Protein AF-A0A259Q0W8-F1 (afdb_monomer_lite)

Radius of gyration: 24.8 Å; chains: 1; bounding box: 61×57×70 Å

pLDDT: mean 85.56, std 10.01, range [38.38, 96.5]

Sequence (284 aa):
MVDALNLAKRLRVRSTAYVAGEPVPYFWPMRTFIHHNPLYGLEHLPFEQAVRRGAELFHARMFLPRTNYQHWQREGKVQAQTLAQEIERRAQQLPSVTGVDWPQWLHAMMQAEHDRDMVVSGAQAHEVHAALHAQTATQQTVDAAALLPALKQRLHAHTLPEAVDALWGTRLADELDELVIKSCLDFFDEDQSSWRMPGRERGLFAAWSEVTRRNARMFLRGLNVRRILDRVEDAESAVVHVMEEMGIDTDDWSAYFTRELTRLHGWTGFVRWRASAKHYYWAQ

Structure (mmCIF, N/CA/C/O backbone):
data_AF-A0A259Q0W8-F1
#
_entry.id   AF-A0A259Q0W8-F1
#
loop_
_atom_site.group_PDB
_atom_site.id
_atom_site.type_symbol
_atom_site.label_atom_id
_atom_site.label_alt_id
_atom_site.label_comp_id
_atom_site.label_asym_id
_atom_site.label_entity_id
_atom_site.label_seq_id
_atom_site.pdbx_PDB_ins_code
_atom_site.Cartn_x
_atom_site.Cartn_y
_atom_site.Cartn_z
_atom_site.occupancy
_atom_site.B_iso_or_equiv
_atom_site.auth_seq_id
_atom_site.auth_comp_id
_atom_site.auth_asym_id
_atom_site.auth_atom_id
_atom_site.pdbx_PDB_model_num
ATOM 1 N N . MET A 1 1 ? 1.357 -2.732 -36.763 1.00 54.09 1 MET A N 1
ATOM 2 C CA . MET A 1 1 ? 0.263 -3.241 -35.898 1.00 54.09 1 MET A CA 1
ATOM 3 C C . MET A 1 1 ? 0.778 -3.613 -34.506 1.00 54.09 1 MET A C 1
ATOM 5 O O . MET A 1 1 ? 0.191 -3.158 -33.536 1.00 54.09 1 MET A O 1
ATOM 9 N N . VAL A 1 2 ? 1.903 -4.340 -34.402 1.00 61.44 2 VAL A N 1
ATOM 10 C CA . VAL A 1 2 ? 2.587 -4.646 -33.125 1.00 61.44 2 VAL A CA 1
ATOM 11 C C . VAL A 1 2 ? 3.009 -3.379 -32.363 1.00 61.44 2 VAL A C 1
ATOM 13 O O . VAL A 1 2 ? 2.710 -3.275 -31.179 1.00 61.44 2 VAL A O 1
ATOM 16 N N . ASP A 1 3 ? 3.570 -2.372 -33.040 1.00 66.81 3 ASP A N 1
ATOM 17 C CA . ASP A 1 3 ? 3.982 -1.113 -32.386 1.00 66.81 3 ASP A CA 1
ATOM 18 C C . ASP A 1 3 ? 2.813 -0.299 -31.820 1.00 66.81 3 ASP A C 1
ATOM 20 O O . ASP A 1 3 ? 2.914 0.272 -30.738 1.00 66.81 3 ASP A O 1
ATOM 24 N N . ALA A 1 4 ? 1.670 -0.285 -32.513 1.00 64.44 4 ALA A N 1
ATOM 25 C CA . ALA A 1 4 ? 0.470 0.410 -32.046 1.00 64.44 4 ALA A CA 1
ATOM 26 C C . ALA A 1 4 ? -0.151 -0.289 -30.824 1.00 64.44 4 ALA A C 1
ATOM 28 O O . ALA A 1 4 ? -0.579 0.376 -29.882 1.00 64.44 4 ALA A O 1
ATOM 29 N N . LEU A 1 5 ? -0.154 -1.628 -30.813 1.00 67.94 5 LEU A N 1
ATOM 30 C CA . LEU A 1 5 ? -0.604 -2.421 -29.669 1.00 67.94 5 LEU A CA 1
ATOM 31 C C . LEU A 1 5 ? 0.333 -2.238 -28.464 1.00 67.94 5 LEU A C 1
ATOM 33 O O . LEU A 1 5 ? -0.133 -2.109 -27.334 1.00 67.94 5 LEU A O 1
ATOM 37 N N . ASN A 1 6 ? 1.644 -2.177 -28.706 1.00 81.06 6 ASN A N 1
ATOM 38 C CA . ASN A 1 6 ? 2.650 -1.920 -27.677 1.00 81.06 6 ASN A CA 1
ATOM 39 C C . ASN A 1 6 ? 2.476 -0.509 -27.084 1.00 81.06 6 ASN A C 1
ATOM 41 O O . ASN A 1 6 ? 2.387 -0.357 -25.867 1.00 81.06 6 ASN A O 1
ATOM 45 N N . LEU A 1 7 ? 2.290 0.510 -27.929 1.00 86.44 7 LEU A N 1
ATOM 46 C CA . LEU A 1 7 ? 2.017 1.881 -27.489 1.00 86.44 7 LEU A CA 1
ATOM 47 C C . LEU A 1 7 ? 0.732 1.984 -26.653 1.00 86.44 7 LEU A C 1
ATOM 49 O O . LEU A 1 7 ? 0.740 2.622 -25.601 1.00 86.44 7 LEU A O 1
ATOM 53 N N . ALA A 1 8 ? -0.357 1.339 -27.081 1.00 89.12 8 ALA A N 1
ATOM 54 C CA . ALA A 1 8 ? -1.618 1.338 -26.338 1.00 89.12 8 ALA A CA 1
ATOM 55 C C . ALA A 1 8 ? -1.457 0.729 -24.935 1.00 89.12 8 ALA A C 1
ATOM 57 O O . ALA A 1 8 ? -1.933 1.304 -23.954 1.00 89.12 8 ALA A O 1
ATOM 58 N N . LYS A 1 9 ? -0.728 -0.389 -24.820 1.00 90.06 9 LYS A N 1
ATOM 59 C CA . LYS A 1 9 ? -0.418 -1.012 -23.525 1.00 90.06 9 LYS A CA 1
ATOM 60 C C . LYS A 1 9 ? 0.418 -0.087 -22.634 1.00 90.06 9 LYS A C 1
ATOM 62 O O . LYS A 1 9 ? 0.075 0.093 -21.467 1.00 90.06 9 LYS A O 1
ATOM 67 N N . ARG A 1 10 ? 1.451 0.566 -23.182 1.00 91.00 10 ARG A N 1
ATOM 68 C CA . ARG A 1 10 ? 2.281 1.532 -22.433 1.00 91.00 10 ARG A CA 1
ATOM 69 C C . ARG A 1 10 ? 1.461 2.726 -21.927 1.00 91.00 10 ARG A C 1
ATOM 71 O O . ARG A 1 10 ? 1.593 3.122 -20.770 1.00 91.00 10 ARG A O 1
ATOM 78 N N . LEU A 1 11 ? 0.573 3.276 -22.758 1.00 92.94 11 LEU A N 1
ATOM 79 C CA . LEU A 1 11 ? -0.327 4.363 -22.354 1.00 92.94 11 LEU A CA 1
ATOM 80 C C . LEU A 1 11 ? -1.302 3.924 -21.254 1.00 92.94 11 LEU A C 1
ATOM 82 O O . LEU A 1 11 ? -1.507 4.682 -20.306 1.00 92.94 11 LEU A O 1
ATOM 86 N N . ARG A 1 12 ? -1.836 2.696 -21.332 1.00 94.31 12 ARG A N 1
ATOM 87 C CA . ARG A 1 12 ? -2.696 2.128 -20.281 1.00 94.31 12 ARG A CA 1
ATOM 88 C C . ARG A 1 12 ? -1.961 2.022 -18.950 1.00 94.31 12 ARG A C 1
ATOM 90 O O . ARG A 1 12 ? -2.545 2.374 -17.930 1.00 94.31 12 ARG A O 1
ATOM 97 N N . VAL A 1 13 ? -0.694 1.595 -18.936 1.00 95.88 13 VAL A N 1
ATOM 98 C CA . VAL A 1 13 ? 0.110 1.575 -17.699 1.00 95.88 13 VAL A CA 1
ATOM 99 C C . VAL A 1 13 ? 0.167 2.967 -17.076 1.00 95.88 13 VAL A C 1
ATOM 101 O O . VAL A 1 13 ? -0.142 3.113 -15.897 1.00 95.88 13 VAL A O 1
ATOM 104 N N . ARG A 1 14 ? 0.491 4.000 -17.865 1.00 93.81 14 ARG A N 1
ATOM 105 C CA . ARG A 1 14 ? 0.581 5.381 -17.364 1.00 93.81 14 ARG A CA 1
ATOM 106 C C . ARG A 1 14 ? -0.736 5.884 -16.786 1.00 93.81 14 ARG A C 1
ATOM 108 O O . ARG A 1 14 ? -0.741 6.412 -15.677 1.00 93.81 14 ARG A O 1
ATOM 115 N N . SER A 1 15 ? -1.839 5.728 -17.520 1.00 95.19 15 SER A N 1
ATOM 116 C CA . SER A 1 15 ? -3.150 6.189 -17.051 1.00 95.19 15 SER A CA 1
ATOM 117 C C . SER A 1 15 ? -3.591 5.430 -15.802 1.00 95.19 15 SER A C 1
ATOM 119 O O . SER A 1 15 ? -4.069 6.041 -14.852 1.00 95.19 15 SER A O 1
ATOM 121 N N . THR A 1 16 ? -3.372 4.113 -15.776 1.00 96.50 16 THR A N 1
ATOM 122 C CA . THR A 1 16 ? -3.743 3.265 -14.637 1.00 96.50 16 THR A CA 1
ATOM 123 C C . THR A 1 16 ? -2.911 3.615 -13.411 1.00 96.50 16 THR A C 1
ATOM 125 O O . THR A 1 16 ? -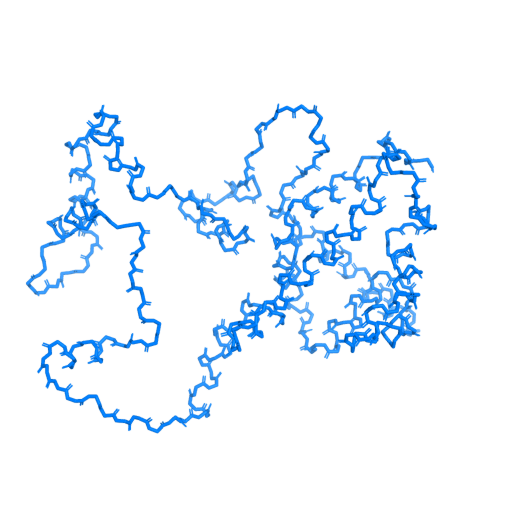3.478 3.802 -12.346 1.00 96.50 16 THR A O 1
ATOM 128 N N . ALA A 1 17 ? -1.593 3.789 -13.545 1.00 94.69 17 ALA A N 1
ATOM 129 C CA . ALA A 1 17 ? -0.723 4.187 -12.438 1.00 94.69 17 ALA A CA 1
ATOM 130 C C . ALA A 1 17 ? -1.067 5.584 -11.894 1.00 94.69 17 ALA A C 1
ATOM 132 O O . ALA A 1 17 ? -1.009 5.805 -10.685 1.00 94.69 17 ALA A O 1
ATOM 133 N N . TYR A 1 18 ? -1.454 6.520 -12.769 1.00 92.88 18 TYR A N 1
ATOM 134 C CA . TYR A 1 18 ? -1.886 7.857 -12.360 1.00 92.88 18 TYR A CA 1
ATOM 135 C C . TYR A 1 18 ? -3.135 7.806 -11.470 1.00 92.88 18 TYR A C 1
ATOM 137 O O . TYR A 1 18 ? -3.105 8.355 -10.367 1.00 92.88 18 TYR A O 1
ATOM 145 N N . VAL A 1 19 ? -4.183 7.106 -11.924 1.00 93.75 19 VAL A N 1
ATOM 146 C CA . VAL A 1 19 ? -5.444 6.931 -11.179 1.00 93.75 19 VAL A CA 1
ATOM 147 C C . VAL A 1 19 ? -5.211 6.110 -9.912 1.00 93.75 19 VAL A C 1
ATOM 149 O O . VAL A 1 19 ? -5.636 6.488 -8.825 1.00 93.75 19 VAL A O 1
ATOM 152 N N . ALA A 1 20 ? -4.458 5.016 -10.018 1.00 94.75 20 ALA A N 1
ATOM 153 C CA . ALA A 1 20 ? -4.171 4.129 -8.901 1.00 94.75 20 ALA A CA 1
ATOM 154 C C . ALA A 1 20 ? -3.442 4.828 -7.743 1.00 94.75 20 ALA A C 1
ATOM 156 O O . ALA A 1 20 ? -3.614 4.439 -6.587 1.00 94.75 20 ALA A O 1
ATOM 157 N N . GLY A 1 21 ? -2.646 5.856 -8.049 1.00 92.31 21 GLY A N 1
ATOM 158 C CA . GLY A 1 21 ? -1.947 6.675 -7.066 1.00 92.31 21 GLY A CA 1
ATOM 159 C C . GLY A 1 21 ? -2.792 7.781 -6.430 1.00 92.31 21 GLY A C 1
ATOM 160 O O . GLY A 1 21 ? -2.314 8.388 -5.475 1.00 92.31 21 GLY A O 1
ATOM 161 N N . GLU A 1 22 ? -4.008 8.071 -6.911 1.00 90.44 22 GLU A N 1
ATOM 162 C CA . GLU A 1 22 ? -4.874 9.146 -6.387 1.00 90.44 22 GLU A CA 1
ATOM 163 C C . GLU A 1 22 ? -5.089 9.113 -4.866 1.00 90.44 22 GLU A C 1
ATOM 165 O O . GLU A 1 22 ? -4.975 10.179 -4.254 1.00 90.44 22 GLU A O 1
ATOM 170 N N . PRO A 1 23 ? -5.308 7.947 -4.222 1.00 89.06 23 PRO A N 1
ATOM 171 C CA . PRO A 1 23 ? -5.488 7.884 -2.772 1.00 89.06 23 PRO A CA 1
ATOM 172 C C . PRO A 1 23 ? -4.251 8.313 -1.969 1.00 89.06 23 PRO A C 1
ATOM 174 O O . PRO A 1 23 ? -4.379 8.677 -0.800 1.00 89.06 23 PRO A O 1
ATOM 177 N N . VAL A 1 24 ? -3.053 8.258 -2.563 1.00 87.69 24 VAL A N 1
ATOM 178 C CA . VAL A 1 24 ? -1.789 8.567 -1.883 1.00 87.69 24 VAL A CA 1
ATOM 179 C C . VAL A 1 24 ? -1.536 10.076 -1.921 1.00 87.69 24 VAL A C 1
ATOM 181 O O . VAL A 1 24 ? -1.375 10.617 -3.010 1.00 87.69 24 VAL A O 1
ATOM 184 N N . PRO A 1 25 ? -1.431 10.789 -0.791 1.00 84.44 25 PRO A N 1
ATOM 185 C CA . PRO A 1 25 ? -1.151 12.224 -0.811 1.00 84.44 25 PRO A CA 1
ATOM 186 C C . PRO A 1 25 ? 0.231 12.547 -1.400 1.00 84.44 25 PRO A C 1
ATOM 188 O O . PRO A 1 25 ? 1.136 11.713 -1.414 1.00 84.44 25 PRO A O 1
ATOM 191 N N . TYR A 1 26 ? 0.415 13.782 -1.868 1.00 85.38 26 TYR A N 1
ATOM 192 C CA . TYR A 1 26 ? 1.739 14.267 -2.254 1.00 85.38 26 TYR A CA 1
ATOM 193 C C . TYR A 1 26 ? 2.636 14.411 -1.021 1.00 85.38 26 TYR A C 1
ATOM 195 O O . TYR A 1 26 ? 2.244 15.035 -0.036 1.00 85.38 26 TYR A O 1
ATOM 203 N N . PHE A 1 27 ? 3.864 13.902 -1.107 1.00 80.56 27 PHE A N 1
ATOM 204 C CA . PHE A 1 27 ? 4.899 14.129 -0.101 1.00 80.56 27 PHE A CA 1
ATOM 205 C C . PHE A 1 27 ? 6.046 14.913 -0.730 1.00 80.56 27 PHE A C 1
ATOM 207 O O . PHE A 1 27 ? 6.559 14.553 -1.779 1.00 80.56 27 PHE A O 1
ATOM 214 N N . TRP A 1 28 ? 6.464 16.002 -0.106 1.00 78.50 28 TRP A N 1
ATOM 215 C CA . TRP A 1 28 ? 7.653 16.753 -0.506 1.00 78.50 28 TRP A CA 1
ATOM 216 C C . TRP A 1 28 ? 8.759 16.511 0.523 1.00 78.50 28 TRP A C 1
ATOM 218 O O . TRP A 1 28 ? 8.460 16.106 1.650 1.00 78.50 28 TRP A O 1
ATOM 228 N N . PRO A 1 29 ? 10.037 16.725 0.170 1.00 71.69 29 PRO A N 1
ATOM 229 C CA . PRO A 1 29 ? 11.136 16.502 1.096 1.00 71.69 29 PRO A CA 1
ATOM 230 C C . PRO A 1 29 ? 10.923 17.338 2.358 1.00 71.69 29 PRO A C 1
ATOM 232 O O . PRO A 1 29 ? 10.849 18.571 2.320 1.00 71.69 29 PRO A O 1
ATOM 235 N N . MET A 1 30 ? 10.782 16.635 3.480 1.00 61.38 30 MET A N 1
ATOM 236 C CA . MET A 1 30 ? 10.457 17.216 4.777 1.00 61.38 30 MET A CA 1
ATOM 237 C C . MET A 1 30 ? 11.696 17.891 5.365 1.00 61.38 30 MET A C 1
ATOM 239 O O . MET A 1 30 ? 12.404 17.329 6.193 1.00 61.38 30 MET A O 1
ATOM 243 N N . ARG A 1 31 ? 11.976 19.116 4.911 1.00 65.00 31 ARG A N 1
ATOM 244 C CA . ARG A 1 31 ? 13.036 19.974 5.471 1.00 65.00 31 ARG A CA 1
ATOM 245 C C . ARG A 1 31 ? 12.584 20.714 6.736 1.00 65.00 31 ARG A C 1
ATOM 247 O O . ARG A 1 31 ? 13.413 21.233 7.476 1.00 65.00 31 ARG A O 1
ATOM 254 N N . THR A 1 32 ? 11.275 20.755 6.982 1.00 51.94 32 THR A N 1
ATOM 255 C CA . THR A 1 32 ? 10.621 21.378 8.138 1.00 51.94 32 THR A CA 1
ATOM 256 C C . THR A 1 32 ? 9.427 20.533 8.585 1.00 51.94 32 THR A C 1
ATOM 258 O O . THR A 1 32 ? 8.866 19.766 7.800 1.00 51.94 32 THR A O 1
ATOM 261 N N . PHE A 1 33 ? 9.043 20.650 9.859 1.00 49.03 33 PHE A N 1
ATOM 262 C CA . PHE A 1 33 ? 7.881 19.943 10.397 1.00 49.03 33 PHE A CA 1
ATOM 263 C C . PHE A 1 33 ? 6.586 20.477 9.773 1.00 49.03 33 PHE A C 1
ATOM 265 O O . PHE A 1 33 ? 6.347 21.684 9.760 1.00 49.03 33 PHE A O 1
ATOM 272 N N . ILE A 1 34 ? 5.747 19.570 9.282 1.00 54.50 34 ILE A N 1
ATOM 273 C CA . ILE A 1 34 ? 4.459 19.863 8.648 1.00 54.50 34 ILE A CA 1
ATOM 274 C C . ILE A 1 34 ? 3.431 18.807 9.063 1.00 54.50 34 ILE A C 1
ATOM 276 O O . ILE A 1 34 ? 3.787 17.663 9.340 1.00 54.50 34 ILE A O 1
ATOM 280 N N . HIS A 1 35 ? 2.153 19.182 9.072 1.00 54.75 35 HIS A N 1
ATOM 281 C CA . HIS A 1 35 ? 1.037 18.251 9.215 1.00 54.75 35 HIS A CA 1
ATOM 282 C C . HIS A 1 35 ? 0.370 18.085 7.843 1.00 54.75 35 HIS A C 1
ATOM 284 O O . HIS A 1 35 ? -0.136 19.052 7.283 1.00 54.75 35 HIS A O 1
ATOM 290 N N . HIS A 1 36 ? 0.388 16.877 7.279 1.00 65.94 36 HIS A N 1
ATOM 291 C CA . HIS A 1 36 ? -0.436 16.526 6.119 1.00 65.94 36 HIS A CA 1
ATOM 292 C C . HIS A 1 36 ? -1.457 15.484 6.563 1.00 65.94 36 HIS A C 1
ATOM 294 O O . HIS A 1 36 ? -1.084 14.528 7.240 1.00 65.94 36 HIS A O 1
ATOM 300 N N . ASN A 1 37 ? -2.730 15.657 6.194 1.00 76.94 37 ASN A N 1
ATOM 301 C CA . ASN A 1 37 ? -3.771 14.672 6.481 1.00 76.94 37 ASN A CA 1
ATOM 302 C C . ASN A 1 37 ? -3.469 13.370 5.706 1.00 76.94 37 ASN A C 1
ATOM 304 O O . ASN A 1 37 ? -3.482 13.406 4.471 1.00 76.94 37 ASN A O 1
ATOM 308 N N . PRO A 1 38 ? -3.206 12.225 6.368 1.00 76.75 38 PRO A N 1
ATOM 309 C CA . PRO A 1 38 ? -2.974 10.954 5.676 1.00 76.75 38 PRO A CA 1
ATOM 310 C C . PRO A 1 38 ? -4.207 10.461 4.908 1.00 76.75 38 PRO A C 1
ATOM 312 O O . PRO A 1 38 ? -4.075 9.659 3.991 1.00 76.75 38 PRO A O 1
ATOM 315 N N . LEU A 1 39 ? -5.400 10.956 5.258 1.00 86.19 39 LEU A N 1
ATOM 316 C CA . LEU A 1 39 ? -6.666 10.586 4.628 1.00 86.19 39 LEU A CA 1
ATOM 317 C C . LEU A 1 39 ? -7.119 11.555 3.534 1.00 86.19 39 LEU A C 1
ATOM 319 O O . LEU A 1 39 ? -8.258 11.450 3.096 1.00 86.19 39 LEU A O 1
ATOM 323 N N . TYR A 1 40 ? -6.255 12.464 3.072 1.00 86.44 40 TYR A N 1
ATOM 324 C CA . TYR A 1 40 ? -6.613 13.499 2.094 1.00 86.44 40 TYR A CA 1
ATOM 325 C C . TYR A 1 40 ? -7.335 12.944 0.851 1.00 86.44 40 TYR A C 1
ATOM 327 O O . TYR A 1 40 ? -8.405 13.418 0.481 1.00 86.44 40 TYR A O 1
ATOM 335 N N . GLY A 1 41 ? -6.810 11.871 0.246 1.00 84.19 41 GLY A N 1
ATOM 336 C CA . GLY A 1 41 ? -7.429 11.231 -0.924 1.00 84.19 41 GLY A CA 1
ATOM 337 C C . GLY A 1 41 ? -8.751 10.502 -0.634 1.00 84.19 41 GLY A C 1
ATOM 338 O O . GLY A 1 41 ? -9.446 10.091 -1.560 1.00 84.19 41 GLY A O 1
ATOM 339 N N . LEU A 1 42 ? -9.117 10.342 0.640 1.00 90.69 42 LEU A N 1
ATOM 340 C CA . LEU A 1 42 ? -10.311 9.634 1.111 1.00 90.69 42 LEU A CA 1
ATOM 341 C C . LEU A 1 42 ? -11.346 10.579 1.746 1.00 90.69 42 LEU A C 1
ATOM 343 O O . LEU A 1 42 ? -12.342 10.103 2.284 1.00 90.69 42 LEU A O 1
ATOM 347 N N . GLU A 1 43 ? -11.152 11.901 1.675 1.00 90.38 43 GLU A N 1
ATOM 348 C CA . GLU A 1 43 ? -12.045 12.903 2.291 1.00 90.38 43 GLU A CA 1
ATOM 349 C C . GLU A 1 43 ? -13.470 12.903 1.711 1.00 90.38 43 GLU A C 1
ATOM 351 O O . GLU A 1 43 ? -14.401 13.398 2.341 1.00 90.38 43 GLU A O 1
ATOM 356 N N . HIS A 1 44 ? -13.662 12.302 0.535 1.00 92.50 44 HIS A N 1
ATOM 357 C CA . HIS A 1 44 ? -14.976 12.104 -0.077 1.00 92.50 44 HIS A CA 1
ATOM 358 C C . HIS A 1 44 ? -15.800 10.977 0.581 1.00 92.50 44 HIS A C 1
ATOM 360 O O . HIS A 1 44 ? -16.983 10.829 0.271 1.00 92.50 44 HIS A O 1
ATOM 366 N N . LEU A 1 45 ? -15.202 10.174 1.471 1.00 93.50 45 LEU A N 1
ATOM 367 C CA . LEU A 1 45 ? -15.870 9.095 2.203 1.00 93.50 45 LEU A CA 1
ATOM 368 C C . LEU A 1 45 ? -16.255 9.538 3.627 1.00 93.50 45 LEU A C 1
ATOM 370 O O . LEU A 1 45 ? -15.538 10.326 4.248 1.00 93.50 45 LEU A O 1
ATOM 374 N N . PRO A 1 46 ? -17.330 8.981 4.221 1.00 94.38 46 PRO A N 1
ATOM 375 C CA . PRO A 1 46 ? -17.603 9.141 5.648 1.00 94.38 46 PRO A CA 1
ATOM 376 C C . PRO A 1 46 ? -16.410 8.693 6.498 1.00 94.38 46 PRO A C 1
ATOM 378 O O . PRO A 1 46 ? -15.783 7.682 6.186 1.00 94.38 46 PRO A O 1
ATOM 381 N N . PHE A 1 47 ? -16.136 9.382 7.611 1.00 89.75 47 PHE A N 1
ATOM 382 C CA . PHE A 1 47 ? -14.932 9.158 8.425 1.00 89.75 47 PHE A CA 1
ATOM 383 C C . PHE A 1 47 ? -14.682 7.683 8.781 1.00 89.75 47 PHE A C 1
ATOM 385 O O . PHE A 1 47 ? -13.577 7.189 8.585 1.00 89.75 47 PHE A O 1
ATOM 392 N N . GLU A 1 48 ? -15.707 6.949 9.234 1.00 88.25 48 GLU A N 1
ATOM 393 C CA . GLU A 1 48 ? -15.566 5.522 9.567 1.00 88.25 48 GLU A CA 1
ATOM 394 C C . GLU A 1 48 ? -15.155 4.666 8.352 1.00 88.25 48 GLU A C 1
ATOM 396 O O . GLU A 1 48 ? -14.419 3.691 8.507 1.00 88.25 48 GLU A O 1
ATOM 401 N N . GLN A 1 49 ? -15.611 5.020 7.147 1.00 91.31 49 GLN A N 1
ATOM 402 C CA . GLN A 1 49 ? -15.256 4.330 5.904 1.00 91.31 49 GLN A CA 1
ATOM 403 C C . GLN A 1 49 ? -13.866 4.749 5.418 1.00 91.31 49 GLN A C 1
ATOM 405 O O . GLN A 1 49 ? -13.066 3.882 5.074 1.00 91.31 49 GLN A O 1
ATOM 410 N N . ALA A 1 50 ? -13.549 6.047 5.457 1.00 92.00 50 ALA A N 1
ATOM 411 C CA . ALA A 1 50 ? -12.229 6.581 5.118 1.00 92.00 50 ALA A CA 1
ATOM 412 C C . ALA A 1 50 ? -11.136 5.966 6.001 1.00 92.00 50 ALA A C 1
ATOM 414 O O . ALA A 1 50 ? -10.088 5.562 5.508 1.00 92.00 50 ALA A O 1
ATOM 415 N N . VAL A 1 51 ? -11.404 5.835 7.301 1.00 91.25 51 VAL A N 1
ATOM 416 C CA . VAL A 1 51 ? -10.507 5.192 8.262 1.00 91.25 51 VAL A CA 1
ATOM 417 C C . VAL A 1 51 ? -10.342 3.704 7.959 1.00 91.25 51 VAL A C 1
ATOM 419 O O . VAL A 1 51 ? -9.207 3.248 7.862 1.00 91.25 51 VAL A O 1
ATOM 422 N N . ARG A 1 52 ? -11.422 2.935 7.762 1.00 89.19 52 ARG A N 1
ATOM 423 C CA . ARG A 1 52 ? -11.293 1.508 7.398 1.00 89.19 52 ARG A CA 1
ATOM 424 C C . ARG A 1 52 ? -10.491 1.337 6.113 1.00 89.19 52 ARG A C 1
ATOM 426 O O . ARG A 1 52 ? -9.540 0.563 6.085 1.00 89.19 52 ARG A O 1
ATOM 433 N N . ARG A 1 53 ? -10.812 2.132 5.090 1.00 87.81 53 ARG A N 1
ATOM 434 C CA . ARG A 1 53 ? -10.115 2.088 3.809 1.00 87.81 53 ARG A CA 1
ATOM 435 C C . ARG A 1 53 ? -8.651 2.501 3.938 1.00 87.81 53 ARG A C 1
ATOM 437 O O . ARG A 1 53 ? -7.782 1.847 3.380 1.00 87.81 53 ARG A O 1
ATOM 444 N N . GLY A 1 54 ? -8.348 3.546 4.699 1.00 89.31 54 GLY A N 1
ATOM 445 C CA . GLY A 1 54 ? -6.971 3.967 4.937 1.00 89.31 54 GLY A CA 1
ATOM 446 C C . GLY A 1 54 ? -6.167 2.952 5.762 1.00 89.31 54 GLY A C 1
ATOM 447 O O . GLY A 1 54 ? -4.975 2.810 5.519 1.00 89.31 54 GLY A O 1
ATOM 448 N N . ALA A 1 55 ? -6.797 2.201 6.677 1.00 88.00 55 ALA A N 1
ATOM 449 C CA . ALA A 1 55 ? -6.139 1.107 7.398 1.00 88.00 55 ALA A CA 1
ATOM 450 C C . ALA A 1 55 ? -5.697 -0.005 6.436 1.00 88.00 55 ALA A C 1
ATOM 452 O O . ALA A 1 55 ? -4.580 -0.506 6.542 1.00 88.00 55 ALA A O 1
ATOM 453 N N . GLU A 1 56 ? -6.572 -0.365 5.491 1.00 84.88 56 GLU A N 1
ATOM 454 C CA . GLU A 1 56 ? -6.286 -1.356 4.448 1.00 84.88 56 GLU A CA 1
ATOM 455 C C . GLU A 1 56 ? -5.171 -0.894 3.509 1.00 84.88 56 GLU A C 1
ATOM 457 O O . GLU A 1 56 ? -4.303 -1.687 3.163 1.00 84.88 56 GLU A O 1
ATOM 462 N N . LEU A 1 57 ? -5.207 0.376 3.091 1.00 83.88 57 LEU A N 1
ATOM 463 C CA . LEU A 1 57 ? -4.274 0.920 2.104 1.00 83.88 57 LEU A CA 1
ATOM 464 C C . LEU A 1 57 ? -2.893 1.208 2.696 1.00 83.88 57 LEU A C 1
ATOM 466 O O . LEU A 1 57 ? -1.884 0.847 2.102 1.00 83.88 57 LEU A O 1
ATOM 470 N N . PHE A 1 58 ? -2.839 1.881 3.845 1.00 82.50 58 PHE A N 1
ATOM 471 C CA . PHE A 1 58 ? -1.591 2.396 4.417 1.00 82.50 58 PHE A CA 1
ATOM 472 C C . PHE A 1 58 ? -0.997 1.482 5.489 1.00 82.50 58 PHE A C 1
ATOM 474 O O . PHE A 1 58 ? -0.014 1.853 6.124 1.00 82.50 58 PHE A O 1
ATOM 481 N N . HIS A 1 59 ? -1.623 0.326 5.744 1.00 79.12 59 HIS A N 1
ATOM 482 C CA . HIS A 1 59 ? -1.242 -0.611 6.809 1.00 79.12 59 HIS A CA 1
ATOM 483 C C . HIS A 1 59 ? -1.067 0.078 8.176 1.00 79.12 59 HIS A C 1
ATOM 485 O O . HIS A 1 59 ? -0.289 -0.347 9.032 1.00 79.12 59 HIS A O 1
ATOM 491 N N . ALA A 1 60 ? -1.796 1.177 8.376 1.00 77.81 60 ALA A N 1
ATOM 492 C CA . ALA A 1 60 ? -1.648 2.058 9.514 1.00 77.81 60 ALA A CA 1
ATOM 493 C C . ALA A 1 60 ? -2.710 1.754 10.565 1.00 77.81 60 ALA A C 1
ATOM 495 O O . ALA A 1 60 ? -3.858 1.405 10.271 1.00 77.81 60 ALA A O 1
ATOM 496 N N . ARG A 1 61 ? -2.339 1.943 11.831 1.00 80.12 61 ARG A N 1
ATOM 497 C CA . ARG A 1 61 ? -3.319 1.919 12.908 1.00 80.12 61 ARG A CA 1
ATOM 498 C C . ARG A 1 61 ? -4.064 3.247 12.921 1.00 80.12 61 ARG A C 1
ATOM 500 O O . ARG A 1 61 ? -3.495 4.278 13.260 1.00 80.12 61 ARG A O 1
ATOM 507 N N . MET A 1 62 ? -5.340 3.200 12.568 1.00 83.19 62 MET A N 1
ATOM 508 C CA . MET A 1 62 ? -6.147 4.413 12.397 1.00 83.19 62 MET A CA 1
ATOM 509 C C . MET A 1 62 ? -6.821 4.892 13.680 1.00 83.19 62 MET A C 1
ATOM 511 O O . MET A 1 62 ? -7.224 6.047 13.781 1.00 83.19 62 MET A O 1
ATOM 515 N N . PHE A 1 63 ? -6.929 4.004 14.665 1.00 83.81 63 PHE A N 1
ATOM 516 C CA . PHE A 1 63 ? -7.394 4.320 16.008 1.00 83.81 63 PHE A CA 1
ATOM 517 C C . PHE A 1 63 ? -6.250 4.149 17.000 1.00 83.81 63 PHE A C 1
ATOM 519 O O . PHE A 1 63 ? -5.331 3.355 16.792 1.00 83.81 63 PHE A O 1
ATOM 526 N N . LEU A 1 64 ? -6.298 4.882 18.105 1.00 85.88 64 LEU A N 1
ATOM 527 C CA . LEU A 1 64 ? -5.325 4.681 19.171 1.00 85.88 64 LEU A CA 1
ATOM 528 C C . LEU A 1 64 ? -5.534 3.304 19.831 1.00 85.88 64 LEU A C 1
ATOM 530 O O . LEU A 1 64 ? -6.625 2.735 19.740 1.00 85.88 64 LEU A O 1
ATOM 534 N N . PRO A 1 65 ? -4.504 2.747 20.495 1.00 86.06 65 PRO A N 1
ATOM 535 C CA . PRO A 1 65 ? -4.706 1.618 21.398 1.00 86.06 65 PRO A CA 1
ATOM 536 C C . PRO A 1 65 ? -5.829 1.897 22.407 1.00 86.06 65 PRO A C 1
ATOM 538 O O . PRO A 1 65 ? -6.052 3.046 22.804 1.00 86.06 65 PRO A O 1
ATOM 541 N N . ARG A 1 66 ? -6.502 0.841 22.870 1.00 86.69 66 ARG A N 1
ATOM 542 C CA . ARG A 1 66 ? -7.565 0.935 23.882 1.00 86.69 66 ARG A CA 1
ATOM 543 C C . ARG A 1 66 ? -7.033 1.561 25.168 1.00 86.69 66 ARG A C 1
ATOM 545 O O . ARG A 1 66 ? -7.700 2.418 25.749 1.00 86.69 66 ARG A O 1
ATOM 552 N N . THR A 1 67 ? -5.814 1.201 25.555 1.00 89.06 67 THR A N 1
ATOM 553 C CA . THR A 1 67 ? -5.132 1.729 26.744 1.00 89.06 67 THR A CA 1
ATOM 554 C C . THR A 1 67 ? -4.985 3.249 26.727 1.00 89.06 67 THR A C 1
ATOM 556 O O . THR A 1 67 ? -5.130 3.882 27.775 1.00 89.06 67 THR A O 1
ATOM 559 N N . ASN A 1 68 ? -4.795 3.872 25.558 1.00 90.94 68 ASN A N 1
ATOM 560 C CA . ASN A 1 68 ? -4.754 5.332 25.436 1.00 90.94 68 ASN A CA 1
ATOM 561 C C . ASN A 1 68 ? -6.114 5.959 25.771 1.00 90.94 68 ASN A C 1
ATOM 563 O O . ASN A 1 68 ? -6.180 6.924 26.533 1.00 90.94 68 ASN A O 1
ATOM 567 N N . TYR A 1 69 ? -7.206 5.400 25.243 1.00 90.00 69 TYR A N 1
ATOM 568 C CA . TYR A 1 69 ? -8.552 5.889 25.548 1.00 90.00 69 TYR A CA 1
ATOM 569 C C . TYR A 1 69 ? -8.913 5.675 27.023 1.00 90.00 69 TYR A C 1
ATOM 571 O O . TYR A 1 69 ? -9.479 6.570 27.648 1.00 90.00 69 TYR A O 1
ATOM 579 N N . GLN A 1 70 ? -8.552 4.527 27.604 1.00 90.25 70 GLN A N 1
ATOM 580 C CA . GLN A 1 70 ? -8.742 4.239 29.032 1.00 90.25 70 GLN A CA 1
ATOM 581 C C . GLN A 1 70 ? -7.933 5.194 29.917 1.00 90.25 70 GLN A C 1
ATOM 583 O O . GLN A 1 70 ? -8.413 5.649 30.954 1.00 90.25 70 GLN A O 1
ATOM 588 N N . HIS A 1 71 ? -6.709 5.534 29.511 1.00 91.75 71 HIS A N 1
ATOM 589 C CA . HIS A 1 71 ? -5.910 6.547 30.189 1.00 91.75 71 HIS A CA 1
ATOM 590 C C . HIS A 1 71 ? -6.606 7.915 30.172 1.00 91.75 71 HIS A C 1
ATOM 592 O O . HIS A 1 71 ? -6.756 8.525 31.226 1.00 91.75 71 HIS A O 1
ATOM 598 N N . TRP A 1 72 ? -7.133 8.354 29.027 1.00 93.25 72 TRP A N 1
ATOM 599 C CA . TRP A 1 72 ? -7.896 9.605 28.939 1.00 93.25 72 TRP A CA 1
ATOM 600 C C . TRP A 1 72 ? -9.221 9.584 29.709 1.00 93.25 72 TRP A C 1
ATOM 602 O O . TRP A 1 72 ? -9.623 10.620 30.238 1.00 93.25 72 TRP A O 1
ATOM 612 N N . GLN A 1 73 ? -9.886 8.430 29.824 1.00 91.50 73 GLN A N 1
ATOM 613 C CA . GLN A 1 73 ? -11.032 8.263 30.728 1.00 91.50 73 GLN A CA 1
ATOM 614 C C . GLN A 1 73 ? -10.614 8.473 32.189 1.00 91.50 73 GLN A C 1
ATOM 616 O O . GLN A 1 73 ? -11.263 9.237 32.900 1.00 91.50 73 GLN A O 1
ATOM 621 N N . ARG A 1 74 ? -9.496 7.872 32.624 1.00 91.50 74 ARG A N 1
ATOM 622 C CA . ARG A 1 74 ? -8.950 8.056 33.982 1.00 91.50 74 ARG A CA 1
ATOM 623 C C . ARG A 1 74 ? -8.536 9.501 34.268 1.00 91.50 74 ARG A C 1
ATOM 625 O O . ARG A 1 74 ? -8.678 9.956 35.396 1.00 91.50 74 ARG A O 1
ATOM 632 N N . GLU A 1 75 ? -8.066 10.228 33.258 1.00 95.81 75 GLU A N 1
ATOM 633 C CA . GLU A 1 75 ? -7.757 11.662 33.353 1.00 95.81 75 GLU A CA 1
ATOM 634 C C . GLU A 1 75 ? -8.999 12.572 33.286 1.00 95.81 75 GLU A C 1
ATOM 636 O O . GLU A 1 75 ? -8.869 13.792 33.363 1.00 95.81 75 GLU A O 1
ATOM 641 N N . GLY A 1 76 ? -10.201 12.019 33.095 1.00 94.12 76 GLY A N 1
ATOM 642 C CA . GLY A 1 76 ? -11.434 12.797 32.950 1.00 94.12 76 GLY A CA 1
ATOM 643 C C . GLY A 1 76 ? -11.560 13.551 31.619 1.00 94.12 76 GLY A C 1
ATOM 644 O O . GLY A 1 76 ? -12.481 14.348 31.454 1.00 94.12 76 GLY A O 1
ATOM 645 N N . LYS A 1 77 ? -10.675 13.293 30.644 1.00 94.50 77 LYS A N 1
ATOM 646 C CA . LYS A 1 77 ? -10.749 13.860 29.282 1.00 94.50 77 LYS A CA 1
ATOM 647 C C . LYS A 1 77 ? -11.888 13.255 28.459 1.00 94.50 77 LYS A C 1
ATOM 649 O O . LYS A 1 77 ? -12.333 13.862 27.489 1.00 94.50 77 LYS A O 1
ATOM 654 N N . VAL A 1 78 ? -12.358 12.068 28.842 1.00 91.69 78 VAL A N 1
ATOM 655 C CA . VAL A 1 78 ? -13.538 11.410 28.271 1.00 91.69 78 VAL A CA 1
ATOM 656 C C . VAL A 1 78 ? -14.615 11.341 29.347 1.00 91.69 78 VAL A C 1
ATOM 658 O O . VAL A 1 78 ? -14.420 10.720 30.390 1.00 91.69 78 VAL A O 1
ATOM 661 N N . GLN A 1 79 ? -15.760 11.974 29.099 1.00 92.62 79 GLN A N 1
ATOM 662 C CA . GLN A 1 79 ? -16.867 11.984 30.053 1.00 92.62 79 GLN A CA 1
ATOM 663 C C . GLN A 1 79 ? -17.561 10.619 30.092 1.00 92.62 79 GLN A C 1
ATOM 665 O O . GLN A 1 79 ? -18.157 10.193 29.101 1.00 92.62 79 GLN A O 1
ATOM 670 N N . ALA A 1 80 ? -17.537 9.964 31.255 1.00 89.38 80 ALA A N 1
ATOM 671 C CA . ALA A 1 80 ? -18.112 8.630 31.442 1.00 89.38 80 ALA A CA 1
ATOM 672 C C . ALA A 1 80 ? -19.609 8.562 31.091 1.00 89.38 80 ALA A C 1
ATOM 674 O O . ALA A 1 80 ? -20.049 7.611 30.455 1.00 89.38 80 ALA A O 1
ATOM 675 N N . GLN A 1 81 ? -20.380 9.596 31.443 1.00 92.56 81 GLN A N 1
ATOM 676 C CA . GLN A 1 81 ? -21.815 9.645 31.155 1.00 92.56 81 GLN A CA 1
ATOM 677 C C . GLN A 1 81 ? -22.105 9.728 29.651 1.00 92.56 81 GLN A C 1
ATOM 679 O O . GLN A 1 81 ? -22.969 9.010 29.156 1.00 92.56 81 GLN A O 1
ATOM 684 N N . THR A 1 82 ? -21.344 10.548 28.921 1.00 94.06 82 THR A N 1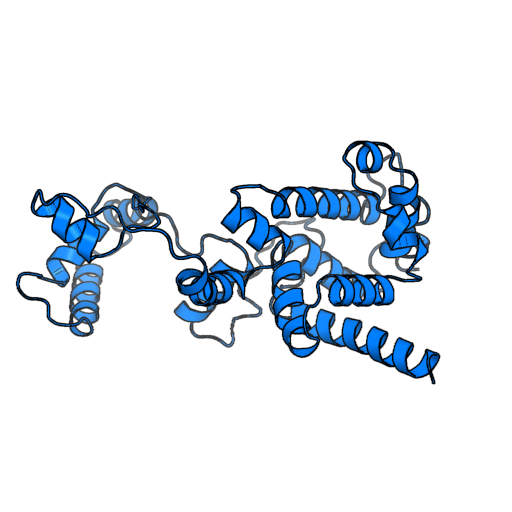
ATOM 685 C CA . THR A 1 82 ? -21.460 10.651 27.458 1.00 94.06 82 THR A CA 1
ATOM 686 C C . THR A 1 82 ? -21.112 9.319 26.797 1.00 94.06 82 THR A C 1
ATOM 688 O O . THR A 1 82 ? -21.807 8.877 25.885 1.00 94.06 82 THR A O 1
ATOM 691 N N . LEU A 1 83 ? -20.066 8.643 27.284 1.00 91.31 83 LEU A N 1
ATOM 692 C CA . LEU A 1 83 ? -19.679 7.334 26.769 1.00 91.31 83 LEU A CA 1
ATOM 693 C C . LEU A 1 83 ? -20.760 6.270 27.021 1.00 91.31 83 LEU A C 1
ATOM 695 O O . LEU A 1 83 ? -21.095 5.526 26.105 1.00 91.31 83 LEU A O 1
ATOM 699 N N . ALA A 1 84 ? -21.331 6.217 28.227 1.00 92.19 84 ALA A N 1
ATOM 700 C CA . ALA A 1 84 ? -22.401 5.278 28.563 1.00 92.19 84 ALA A CA 1
ATOM 701 C C . ALA A 1 84 ? -23.646 5.484 27.682 1.00 92.19 84 ALA A C 1
ATOM 703 O O . ALA A 1 84 ? -24.163 4.524 27.115 1.00 92.19 84 ALA A O 1
ATOM 704 N N . GLN A 1 85 ? -24.067 6.738 27.487 1.00 95.00 85 GLN A N 1
ATOM 705 C CA . GLN A 1 85 ? -25.195 7.079 26.612 1.00 95.00 85 GLN A CA 1
ATOM 706 C C . GLN A 1 85 ? -24.953 6.653 25.159 1.00 95.00 85 GLN A C 1
ATOM 708 O O . GLN A 1 85 ? -25.851 6.129 24.500 1.00 95.00 85 GLN A O 1
ATOM 713 N N . GLU A 1 86 ? -23.735 6.847 24.650 1.00 94.12 86 GLU A N 1
ATOM 714 C CA . GLU A 1 86 ? -23.388 6.441 23.288 1.00 94.12 86 GLU A CA 1
ATOM 715 C C . GLU A 1 86 ? -23.337 4.912 23.141 1.00 94.12 86 GLU A C 1
ATOM 717 O O . GLU A 1 86 ? -23.798 4.384 22.126 1.00 94.12 86 GLU A O 1
ATOM 722 N N . ILE A 1 87 ? -22.851 4.188 24.156 1.00 93.94 87 ILE A N 1
ATOM 723 C CA . ILE A 1 87 ? -22.894 2.717 24.194 1.00 93.94 87 ILE A CA 1
ATOM 724 C C . ILE A 1 87 ? -24.344 2.227 24.143 1.00 93.94 87 ILE A C 1
ATOM 726 O O . ILE A 1 87 ? -24.662 1.376 23.313 1.00 93.94 87 ILE A O 1
ATOM 730 N N . GLU A 1 88 ? -25.234 2.780 24.970 1.00 95.00 88 GLU A N 1
ATOM 731 C CA . GLU A 1 88 ? -26.659 2.425 24.965 1.00 95.00 88 GLU A CA 1
ATOM 732 C C . GLU A 1 88 ? -27.299 2.690 23.600 1.00 95.00 88 GLU A C 1
ATOM 734 O O . GLU A 1 88 ? -27.970 1.821 23.037 1.00 95.00 88 GLU A O 1
ATOM 739 N N . ARG A 1 89 ? -27.040 3.867 23.022 1.00 95.00 89 ARG A N 1
ATOM 740 C CA . ARG A 1 89 ? -27.559 4.252 21.705 1.00 95.00 89 ARG A CA 1
ATOM 741 C C . ARG A 1 89 ? -27.093 3.298 20.605 1.00 95.00 89 ARG A C 1
ATOM 743 O O . ARG A 1 89 ? -27.887 2.918 19.746 1.00 95.00 89 ARG A O 1
ATOM 750 N N . ARG A 1 90 ? -25.815 2.910 20.603 1.00 92.19 90 ARG A N 1
ATOM 751 C CA . ARG A 1 90 ? -25.255 1.970 19.616 1.00 92.19 90 ARG A CA 1
ATOM 752 C C . ARG A 1 90 ? -25.757 0.544 19.841 1.00 92.19 90 ARG A C 1
ATOM 754 O O . ARG A 1 90 ? -26.037 -0.148 18.866 1.00 92.19 90 ARG A O 1
ATOM 761 N N . ALA A 1 91 ? -25.940 0.127 21.092 1.00 94.62 91 ALA A N 1
ATOM 762 C CA . ALA A 1 91 ? -26.459 -1.194 21.433 1.00 94.62 91 ALA A CA 1
ATOM 763 C C . ALA A 1 91 ? -27.876 -1.444 20.888 1.00 94.62 91 ALA A C 1
ATOM 765 O O . ALA A 1 91 ? -28.193 -2.571 20.521 1.00 94.62 91 ALA A O 1
ATOM 766 N N . GLN A 1 92 ? -28.702 -0.401 20.744 1.00 93.50 92 GLN A N 1
ATOM 767 C CA . GLN A 1 92 ? -30.038 -0.503 20.131 1.00 93.50 92 GLN A CA 1
ATOM 768 C C . GLN A 1 92 ? -30.010 -0.949 18.659 1.00 93.50 92 GLN A C 1
ATOM 770 O O . GLN A 1 92 ? -31.026 -1.397 18.135 1.00 93.50 92 GLN A O 1
ATOM 775 N N . GLN A 1 93 ? -28.867 -0.818 17.980 1.00 93.81 93 GLN A N 1
ATOM 776 C CA . GLN A 1 93 ? -28.689 -1.231 16.586 1.00 93.81 93 GLN A CA 1
ATOM 777 C C . GLN A 1 93 ? -28.187 -2.679 16.458 1.00 93.81 93 GLN A C 1
ATOM 779 O O . GLN A 1 93 ? -28.054 -3.180 15.341 1.00 93.81 93 GLN A O 1
ATOM 784 N N . LEU A 1 94 ? -27.882 -3.347 17.576 1.00 92.56 94 LEU A N 1
ATOM 785 C CA . LEU A 1 94 ? -27.363 -4.711 17.593 1.00 92.56 94 LEU A CA 1
ATOM 786 C C . LEU A 1 94 ? -28.503 -5.742 17.657 1.00 92.56 94 LEU A C 1
ATOM 788 O O . LEU A 1 94 ? -29.544 -5.486 18.264 1.00 92.56 94 LEU A O 1
ATOM 792 N N . PRO A 1 95 ? -28.326 -6.929 17.047 1.00 93.38 95 PRO A N 1
ATOM 793 C CA . PRO A 1 95 ? -29.330 -7.987 17.093 1.00 93.38 95 PRO A CA 1
ATOM 794 C C . PRO A 1 95 ? -29.533 -8.486 18.527 1.00 93.38 95 PRO A C 1
ATOM 796 O O . PRO A 1 95 ? -28.570 -8.659 19.268 1.00 93.38 95 PRO A O 1
ATOM 799 N N . SER A 1 96 ? -30.777 -8.764 18.923 1.00 92.25 96 SER A N 1
ATOM 800 C CA . SER A 1 96 ? -31.048 -9.369 20.231 1.00 92.25 96 SER A CA 1
ATOM 801 C C . SER A 1 96 ? -30.489 -10.793 20.284 1.00 92.25 96 SER A C 1
ATOM 803 O O . SER A 1 96 ? -30.782 -11.612 19.412 1.00 92.25 96 SER A O 1
ATOM 805 N N . VAL A 1 97 ? -29.688 -11.084 21.310 1.00 91.81 97 VAL A N 1
ATOM 806 C CA . VAL A 1 97 ? -29.124 -12.412 21.570 1.00 91.81 97 VAL A CA 1
ATOM 807 C C . VAL A 1 97 ? -29.505 -12.817 22.989 1.00 91.81 97 VAL A C 1
ATOM 809 O O . VAL A 1 97 ? -29.269 -12.077 23.944 1.00 91.81 97 VAL A O 1
ATOM 812 N N . THR A 1 98 ? -30.128 -13.985 23.141 1.00 92.06 98 THR A N 1
ATOM 813 C CA . THR A 1 98 ? -30.572 -14.484 24.448 1.00 92.06 98 THR A CA 1
ATOM 814 C C . THR A 1 98 ? -29.395 -14.588 25.418 1.00 92.06 98 THR A C 1
ATOM 816 O O . THR A 1 98 ? -28.392 -15.225 25.113 1.00 92.06 98 THR A O 1
ATOM 819 N N . GLY A 1 99 ? -29.533 -13.973 26.596 1.00 89.25 99 GLY A N 1
ATOM 820 C CA . GLY A 1 99 ? -28.495 -13.971 27.630 1.00 89.25 99 GLY A CA 1
ATOM 821 C C . GLY A 1 99 ? -27.386 -12.931 27.437 1.00 89.25 99 GLY A C 1
ATOM 822 O O . GLY A 1 99 ? -26.455 -12.914 28.236 1.00 89.25 99 GLY A O 1
ATOM 823 N N . VAL A 1 100 ? -27.478 -12.060 26.424 1.00 92.50 100 VAL A N 1
ATOM 824 C CA . VAL A 1 100 ? -26.500 -10.989 26.179 1.00 92.50 100 VAL A CA 1
ATOM 825 C C . VAL A 1 100 ? -27.119 -9.623 26.471 1.00 92.50 100 VAL A C 1
ATOM 827 O O . VAL A 1 100 ? -28.044 -9.185 25.788 1.00 92.50 100 VAL A O 1
ATOM 830 N N . ASP A 1 101 ? -26.563 -8.930 27.463 1.00 95.12 101 ASP A N 1
ATOM 831 C CA . ASP A 1 101 ? -26.788 -7.502 27.701 1.00 95.12 101 ASP A CA 1
ATOM 832 C C . ASP A 1 101 ? -25.723 -6.706 26.930 1.00 95.12 101 ASP A C 1
ATOM 834 O O . ASP A 1 101 ? -24.557 -6.648 27.329 1.00 95.12 101 ASP A O 1
ATOM 838 N N . TRP A 1 102 ? -26.105 -6.134 25.783 1.00 95.31 102 TRP A N 1
ATOM 839 C CA . TRP A 1 102 ? -25.168 -5.422 24.912 1.00 95.31 102 TRP A CA 1
ATOM 840 C C . TRP A 1 102 ? -24.503 -4.213 25.580 1.00 95.31 102 TRP A C 1
ATOM 842 O O . TRP A 1 102 ? -23.273 -4.139 25.509 1.00 95.31 102 TRP A O 1
ATOM 852 N N . PRO A 1 103 ? -25.234 -3.278 26.225 1.00 95.38 103 PRO A N 1
ATOM 853 C CA . PRO A 1 103 ? -24.601 -2.174 26.939 1.00 95.38 103 PRO A CA 1
ATOM 854 C C . PRO A 1 103 ? -23.574 -2.639 27.973 1.00 95.38 103 PRO A C 1
ATOM 856 O O . PRO A 1 103 ? -22.439 -2.152 27.974 1.00 95.38 103 PRO A O 1
ATOM 859 N N . GLN A 1 104 ? -23.937 -3.612 28.814 1.00 93.81 104 GLN A N 1
ATOM 860 C CA . GLN A 1 104 ? -23.041 -4.123 29.848 1.00 93.81 104 GLN A CA 1
ATOM 861 C C . GLN A 1 104 ? -21.807 -4.791 29.236 1.00 93.81 104 GLN A C 1
ATOM 863 O O . GLN A 1 104 ? -20.684 -4.559 29.690 1.00 93.81 104 GLN A O 1
ATOM 868 N N . TRP A 1 105 ? -22.000 -5.598 28.195 1.00 92.94 105 TRP A N 1
ATOM 869 C CA . TRP A 1 105 ? -20.924 -6.332 27.541 1.00 92.94 105 TRP A CA 1
ATOM 870 C C . TRP A 1 105 ? -19.943 -5.401 26.821 1.00 92.94 105 TRP A C 1
ATOM 872 O O . TRP A 1 105 ? -18.734 -5.507 27.028 1.00 92.94 105 TRP A O 1
ATOM 882 N N . LEU A 1 106 ? -20.444 -4.434 26.046 1.00 91.94 106 LEU A N 1
ATOM 883 C CA . LEU A 1 106 ? -19.614 -3.430 25.372 1.00 91.94 106 LEU A CA 1
ATOM 884 C C . LEU A 1 106 ? -18.837 -2.579 26.380 1.00 91.94 106 LEU A C 1
ATOM 886 O O . LEU A 1 106 ? -17.638 -2.357 26.200 1.00 91.94 106 LEU A O 1
ATOM 890 N N . HIS A 1 107 ? -19.486 -2.151 27.467 1.00 91.00 107 HIS A N 1
ATOM 891 C CA . HIS A 1 107 ? -18.811 -1.421 28.534 1.00 91.00 107 HIS A CA 1
ATOM 892 C C . HIS A 1 107 ? -17.700 -2.269 29.173 1.00 91.00 107 HIS A C 1
ATOM 894 O O . HIS A 1 107 ? -16.572 -1.798 29.308 1.00 91.00 107 HIS A O 1
ATOM 900 N N . ALA A 1 108 ? -17.977 -3.531 29.517 1.00 89.88 108 ALA A N 1
ATOM 901 C CA . ALA A 1 108 ? -16.983 -4.441 30.085 1.00 89.88 108 ALA A CA 1
ATOM 902 C C . ALA A 1 108 ? -15.795 -4.662 29.138 1.00 89.88 108 ALA A C 1
ATOM 904 O O . ALA A 1 108 ? -14.644 -4.583 29.571 1.00 89.88 108 ALA A O 1
ATOM 905 N N . MET A 1 109 ? -16.052 -4.852 27.839 1.00 87.06 109 MET A N 1
ATOM 906 C CA . MET A 1 109 ? -14.992 -4.925 26.838 1.00 87.06 109 MET A CA 1
ATOM 907 C C . MET A 1 109 ? -14.137 -3.662 26.873 1.00 87.06 109 MET A C 1
ATOM 909 O O . MET A 1 109 ? -12.921 -3.758 27.009 1.00 87.06 109 MET A O 1
ATOM 913 N N . MET A 1 110 ? -14.732 -2.471 26.814 1.00 85.38 110 MET A N 1
ATOM 914 C CA . MET A 1 110 ? -13.974 -1.215 26.813 1.00 85.38 110 MET A CA 1
ATOM 915 C C . MET A 1 110 ? -13.072 -1.031 28.040 1.00 85.38 110 MET A C 1
ATOM 917 O O . MET A 1 110 ? -12.063 -0.337 27.922 1.00 85.38 110 MET A O 1
ATOM 921 N N . GLN A 1 111 ? -13.389 -1.661 29.174 1.00 86.00 111 GLN A N 1
ATOM 922 C CA . GLN A 1 111 ? -12.583 -1.611 30.399 1.00 86.00 111 GLN A CA 1
ATOM 923 C C . GLN A 1 111 ? -11.537 -2.731 30.518 1.00 86.00 111 GLN A C 1
ATOM 925 O O . GLN A 1 111 ? -10.688 -2.675 31.403 1.00 86.00 111 GLN A O 1
ATOM 930 N N . ALA A 1 112 ? -11.547 -3.734 29.637 1.00 84.56 112 ALA A N 1
ATOM 931 C CA . ALA A 1 112 ? -10.535 -4.786 29.651 1.00 84.56 112 ALA A CA 1
ATOM 932 C C . ALA A 1 112 ? -9.136 -4.213 29.342 1.00 84.56 112 ALA A C 1
ATOM 934 O O . ALA A 1 112 ? -8.947 -3.525 28.336 1.00 84.56 112 ALA A O 1
ATOM 935 N N . GLU A 1 113 ? -8.143 -4.513 30.183 1.00 76.31 113 GLU A N 1
ATOM 936 C CA . GLU A 1 113 ? -6.766 -3.995 30.078 1.00 76.31 113 GLU A CA 1
ATOM 937 C C . GLU A 1 113 ? -5.916 -4.736 29.028 1.00 76.31 113 GLU A C 1
ATOM 939 O O . GLU A 1 113 ? -4.797 -5.161 29.299 1.00 76.31 113 GLU A O 1
ATOM 944 N N . HIS A 1 114 ? -6.445 -4.949 27.823 1.00 74.75 114 HIS A N 1
ATOM 945 C CA . HIS A 1 114 ? -5.688 -5.567 26.733 1.00 74.75 114 HIS A CA 1
ATOM 946 C C . HIS A 1 114 ? -5.885 -4.796 25.423 1.00 74.75 114 HIS A C 1
ATOM 948 O O . HIS A 1 114 ? -7.004 -4.526 24.990 1.00 74.75 114 HIS A O 1
ATOM 954 N N . ASP A 1 115 ? -4.768 -4.459 24.773 1.00 70.12 115 ASP A N 1
ATOM 955 C CA . ASP A 1 115 ? -4.733 -3.784 23.465 1.00 70.12 115 ASP A CA 1
ATOM 956 C C . ASP A 1 115 ? -4.796 -4.750 22.278 1.00 70.12 115 ASP A C 1
ATOM 958 O O . ASP A 1 115 ? -4.871 -4.325 21.124 1.00 70.12 115 ASP A O 1
ATOM 962 N N . ARG A 1 116 ? -4.722 -6.053 22.549 1.00 64.62 116 ARG A N 1
ATOM 963 C CA . ARG A 1 116 ? -4.802 -7.103 21.541 1.00 64.62 116 ARG A CA 1
ATOM 964 C C . ARG A 1 116 ? -5.820 -8.124 21.992 1.00 64.62 116 ARG A C 1
ATOM 966 O O . ARG A 1 116 ? -5.623 -8.779 23.012 1.00 64.62 116 ARG A O 1
ATOM 973 N N . ASP A 1 117 ? -6.861 -8.288 21.193 1.00 63.28 117 ASP A N 1
ATOM 974 C CA . ASP A 1 117 ? -7.664 -9.493 21.274 1.00 63.28 117 ASP A CA 1
ATOM 975 C C . ASP A 1 117 ? -6.763 -10.649 20.818 1.00 63.28 117 ASP A C 1
ATOM 977 O O . ASP A 1 117 ? -6.151 -10.595 19.745 1.00 63.28 117 ASP A O 1
ATOM 981 N N . MET A 1 118 ? -6.608 -11.678 21.654 1.00 58.16 118 MET A N 1
ATOM 982 C CA . MET A 1 118 ? -5.977 -12.920 21.216 1.00 58.16 118 MET A CA 1
ATOM 983 C C . MET A 1 118 ? -6.907 -13.577 20.201 1.00 58.16 118 MET A C 1
ATOM 985 O O . MET A 1 118 ? -7.849 -14.280 20.559 1.00 58.16 118 MET A O 1
ATOM 989 N N . VAL A 1 119 ? -6.656 -13.322 18.921 1.00 60.88 119 VAL A N 1
ATOM 990 C CA . VAL A 1 119 ? -7.382 -13.974 17.836 1.00 60.88 119 VAL A CA 1
ATOM 991 C C . VAL A 1 119 ? -6.708 -15.308 17.552 1.00 60.88 119 VAL A C 1
ATOM 993 O O . VAL A 1 119 ? -5.577 -15.355 17.070 1.00 60.88 119 VAL A O 1
ATOM 996 N N . VAL A 1 120 ? -7.416 -16.401 17.823 1.00 61.84 120 VAL A N 1
ATOM 997 C CA . VAL A 1 120 ? -7.033 -17.720 17.313 1.00 61.84 120 VAL A CA 1
ATOM 998 C C . VAL A 1 120 ? -7.526 -17.805 15.872 1.00 61.84 120 VAL A C 1
ATOM 1000 O O . VAL A 1 120 ? -8.705 -18.040 15.611 1.00 61.84 120 VAL A O 1
ATOM 1003 N N . SER A 1 121 ? -6.633 -17.530 14.921 1.00 59.38 121 SER A N 1
ATOM 1004 C CA . SER A 1 121 ? -6.963 -17.575 13.496 1.00 59.38 121 SER A CA 1
ATOM 1005 C C . SER A 1 121 ? -7.396 -18.984 13.084 1.00 59.38 121 SER A C 1
ATOM 1007 O O . SER A 1 121 ? -6.707 -19.956 13.373 1.00 59.38 121 SER A O 1
ATOM 1009 N N . GLY A 1 122 ? -8.527 -19.082 12.382 1.00 64.38 122 GLY A N 1
ATOM 1010 C CA . GLY A 1 122 ? -9.053 -20.346 11.855 1.00 64.38 122 GLY A CA 1
ATOM 1011 C C . GLY A 1 122 ? -10.145 -21.001 12.702 1.00 64.38 122 GLY A C 1
ATOM 1012 O O . GLY A 1 122 ? -10.874 -21.818 12.152 1.00 64.38 122 GLY A O 1
ATOM 1013 N N . ALA A 1 123 ? -10.322 -20.601 13.967 1.00 72.19 123 ALA A N 1
ATOM 1014 C CA . ALA A 1 123 ? -11.388 -21.128 14.817 1.00 72.19 123 ALA A CA 1
ATOM 1015 C C . ALA A 1 123 ? -12.771 -20.616 14.375 1.00 72.19 123 ALA A C 1
ATOM 1017 O O . ALA A 1 123 ? -13.018 -19.410 14.295 1.00 72.19 123 ALA A O 1
ATOM 1018 N N . GLN A 1 124 ? -13.687 -21.537 14.108 1.00 74.94 124 GLN A N 1
ATOM 1019 C CA . GLN A 1 124 ? -15.082 -21.288 13.768 1.00 74.94 124 GLN A CA 1
ATOM 1020 C C . GLN A 1 124 ? -15.947 -21.227 15.031 1.00 74.94 124 GLN A C 1
ATOM 1022 O O . GLN A 1 124 ? -15.663 -21.870 16.041 1.00 74.94 124 GLN A O 1
ATOM 1027 N N . ALA A 1 125 ? -17.072 -20.507 14.964 1.00 79.50 125 ALA A N 1
ATOM 1028 C CA . ALA A 1 125 ? -17.979 -20.341 16.106 1.00 79.50 125 ALA A CA 1
ATOM 1029 C C . ALA A 1 125 ? -18.455 -21.678 16.711 1.00 79.50 125 ALA A C 1
ATOM 1031 O O . ALA A 1 125 ? -18.566 -21.805 17.929 1.00 79.50 125 ALA A O 1
ATOM 1032 N N . HIS A 1 126 ? -18.692 -22.692 15.872 1.00 79.25 126 HIS A N 1
ATOM 1033 C CA . HIS A 1 126 ? -19.101 -24.021 16.329 1.00 79.25 126 HIS A CA 1
ATOM 1034 C C . HIS A 1 126 ? -17.973 -24.780 17.050 1.00 79.25 126 HIS A C 1
ATOM 1036 O O . HIS A 1 126 ? -18.254 -25.529 17.980 1.00 79.25 126 HIS A O 1
ATOM 1042 N N . GLU A 1 127 ? -16.709 -24.566 16.669 1.00 78.44 127 GLU A N 1
ATOM 1043 C CA . GLU A 1 127 ? -15.541 -25.163 17.331 1.00 78.44 127 GLU A CA 1
ATOM 1044 C C . GLU A 1 127 ? -15.320 -24.532 18.705 1.00 78.44 127 GLU A C 1
ATOM 1046 O O . GLU A 1 127 ? -15.078 -25.240 19.680 1.00 78.44 127 GLU A O 1
ATOM 1051 N N . VAL A 1 128 ? -15.478 -23.207 18.802 1.00 82.62 128 VAL A N 1
ATOM 1052 C CA . VAL A 1 128 ? -15.426 -22.484 20.080 1.00 82.62 128 VAL A CA 1
ATOM 1053 C C . VAL A 1 128 ? -16.550 -22.954 21.002 1.00 82.62 128 VAL A C 1
ATOM 1055 O O . VAL A 1 128 ? -16.298 -23.262 22.163 1.00 82.62 128 VAL A O 1
ATOM 1058 N N . HIS A 1 129 ? -17.777 -23.071 20.487 1.00 84.69 129 HIS A N 1
ATOM 1059 C CA . HIS A 1 129 ? -18.908 -23.613 21.239 1.00 84.69 129 HIS A CA 1
ATOM 1060 C C . HIS A 1 129 ? -18.625 -25.041 21.730 1.00 84.69 129 HIS A C 1
ATOM 1062 O O . HIS A 1 129 ? -18.768 -25.322 22.917 1.00 84.69 129 HIS A O 1
ATOM 1068 N N . ALA A 1 130 ? -18.170 -25.935 20.848 1.00 85.06 130 ALA A N 1
ATOM 1069 C CA . ALA A 1 130 ? -17.810 -27.302 21.218 1.00 85.06 130 ALA A CA 1
ATOM 1070 C C . ALA A 1 130 ? -16.742 -27.328 22.326 1.00 85.06 130 ALA A C 1
ATOM 1072 O O . ALA A 1 130 ? -16.931 -28.001 23.339 1.00 85.06 130 ALA A O 1
ATOM 1073 N N . ALA A 1 131 ? -15.674 -26.536 22.190 1.00 83.75 131 ALA A N 1
ATOM 1074 C CA . ALA A 1 131 ? -14.607 -26.440 23.184 1.00 83.75 131 ALA A CA 1
ATOM 1075 C C . ALA A 1 131 ? -15.104 -25.917 24.543 1.00 83.75 131 ALA A C 1
ATOM 1077 O O . ALA A 1 131 ? -14.773 -26.496 25.579 1.00 83.75 131 ALA A O 1
ATOM 1078 N N . LEU A 1 132 ? -15.941 -24.872 24.553 1.00 86.44 132 LEU A N 1
ATOM 1079 C CA . LEU A 1 132 ? -16.555 -24.329 25.774 1.00 86.44 132 LEU A CA 1
ATOM 1080 C C . LEU A 1 132 ? -17.479 -25.340 26.469 1.00 86.44 132 LEU A C 1
ATOM 1082 O O . LEU A 1 132 ? -17.624 -25.303 27.689 1.00 86.44 132 LEU A O 1
ATOM 1086 N N . HIS A 1 133 ? -18.063 -26.267 25.709 1.00 88.69 133 HIS A N 1
ATOM 1087 C CA . HIS A 1 133 ? -18.892 -27.360 26.217 1.00 88.69 133 HIS A CA 1
ATOM 1088 C C . HIS A 1 133 ? -18.128 -28.683 26.409 1.00 88.69 133 HIS A C 1
ATOM 1090 O O . HIS A 1 133 ? -18.757 -29.729 26.567 1.00 88.69 133 HIS A O 1
ATOM 1096 N N . ALA A 1 134 ? -16.788 -28.649 26.415 1.00 87.62 134 ALA A N 1
ATOM 1097 C CA . ALA A 1 134 ? -15.913 -29.814 26.582 1.00 87.62 134 ALA A CA 1
ATOM 1098 C C . ALA A 1 134 ? -16.174 -30.957 25.575 1.00 87.62 134 ALA A C 1
ATOM 1100 O O . ALA A 1 134 ? -15.950 -32.132 25.870 1.00 87.62 134 ALA A O 1
ATOM 1101 N N . GLN A 1 135 ? -16.641 -30.618 24.373 1.00 85.25 135 GLN A N 1
ATOM 1102 C CA . GLN A 1 135 ? -16.841 -31.549 23.266 1.00 85.25 135 GLN A CA 1
ATOM 1103 C C . GLN A 1 135 ? -15.559 -31.648 22.430 1.00 85.25 135 GLN A C 1
ATOM 1105 O O . GLN A 1 135 ? -14.891 -30.649 22.160 1.00 85.25 135 GLN A O 1
ATOM 1110 N N . THR A 1 136 ? -15.197 -32.860 22.006 1.00 71.19 136 THR A N 1
ATOM 1111 C CA . THR A 1 136 ? -14.018 -33.083 21.159 1.00 71.19 136 THR A CA 1
ATOM 1112 C C . THR A 1 136 ? -14.309 -32.632 19.730 1.00 71.19 136 THR A C 1
ATOM 1114 O O . THR A 1 136 ? -15.252 -33.118 19.108 1.00 71.19 136 THR A O 1
ATOM 1117 N N . ALA A 1 137 ? -13.493 -31.720 19.198 1.00 65.00 137 ALA A N 1
ATOM 1118 C CA . ALA A 1 137 ? -13.590 -31.305 17.804 1.00 65.00 137 ALA A CA 1
ATOM 1119 C C . ALA A 1 137 ? -13.310 -32.501 16.878 1.00 65.00 137 ALA A C 1
ATOM 1121 O O . ALA A 1 137 ? -12.273 -33.160 16.983 1.00 65.00 137 ALA A O 1
ATOM 1122 N N . THR A 1 138 ? -14.245 -32.797 15.977 1.00 64.06 138 THR A N 1
ATOM 1123 C CA . THR A 1 138 ? -14.062 -33.816 14.939 1.00 64.06 138 THR A CA 1
ATOM 1124 C C . THR A 1 138 ? -12.916 -33.409 14.021 1.00 64.06 138 THR A C 1
ATOM 1126 O O . THR A 1 138 ? -12.939 -32.320 13.452 1.00 64.06 138 THR A O 1
ATOM 1129 N N . GLN A 1 139 ? -11.932 -34.292 13.844 1.00 61.81 139 GLN A N 1
ATOM 1130 C CA . GLN A 1 139 ? -10.868 -34.121 12.856 1.00 61.81 139 GLN A CA 1
ATOM 1131 C C . GLN A 1 139 ? -11.496 -34.056 11.457 1.00 61.81 139 GLN A C 1
ATOM 1133 O O . GLN A 1 139 ? -11.909 -35.073 10.901 1.00 61.81 139 GLN A O 1
ATOM 1138 N N . GLN A 1 140 ? -11.619 -32.850 10.905 1.00 65.25 140 GLN A N 1
ATOM 1139 C CA . GLN A 1 140 ? -12.094 -32.665 9.540 1.00 65.25 140 GLN A CA 1
ATOM 1140 C C . GLN A 1 140 ? -10.973 -33.004 8.558 1.00 65.25 140 GLN A C 1
ATOM 1142 O O . GLN A 1 140 ? -9.851 -32.508 8.657 1.00 65.25 140 GLN A O 1
ATOM 1147 N N . THR A 1 141 ? -11.286 -33.851 7.583 1.00 73.31 141 THR A N 1
ATOM 1148 C CA . THR A 1 141 ? -10.441 -34.051 6.408 1.00 73.31 141 THR A CA 1
ATOM 1149 C C . THR A 1 141 ? -10.397 -32.757 5.602 1.00 73.31 141 THR A C 1
ATOM 1151 O O . THR A 1 141 ? -11.442 -32.217 5.240 1.00 73.31 141 THR A O 1
ATOM 1154 N N . VAL A 1 142 ? -9.194 -32.262 5.313 1.00 76.81 142 VAL A N 1
ATOM 1155 C CA . VAL A 1 142 ? -8.998 -31.042 4.524 1.00 76.81 142 VAL A CA 1
ATOM 1156 C C . VAL A 1 142 ? -9.293 -31.339 3.054 1.00 76.81 142 VAL A C 1
ATOM 1158 O O . VAL A 1 142 ? -8.502 -32.000 2.383 1.00 76.81 142 VAL A O 1
ATOM 1161 N N . ASP A 1 143 ? -10.419 -30.841 2.545 1.00 82.75 143 ASP A N 1
ATOM 1162 C CA . ASP A 1 143 ? -10.727 -30.862 1.113 1.00 82.75 143 ASP A CA 1
ATOM 1163 C C . ASP A 1 143 ? -10.207 -29.581 0.442 1.00 82.75 143 ASP A C 1
ATOM 1165 O O . ASP A 1 143 ? -10.790 -28.500 0.554 1.00 82.75 143 ASP A O 1
ATOM 1169 N N . ALA A 1 144 ? -9.094 -29.707 -0.282 1.00 81.62 144 ALA A N 1
ATOM 1170 C CA . ALA A 1 144 ? -8.490 -28.593 -1.004 1.00 81.62 144 ALA A CA 1
ATOM 1171 C C . ALA A 1 144 ? -9.424 -27.992 -2.072 1.00 81.62 144 ALA A C 1
ATOM 1173 O O . ALA A 1 144 ? -9.373 -26.782 -2.307 1.00 81.62 144 ALA A O 1
ATOM 1174 N N . ALA A 1 145 ? -10.290 -28.797 -2.701 1.00 86.62 145 ALA A N 1
ATOM 1175 C CA . ALA A 1 145 ? -11.230 -28.306 -3.706 1.00 86.62 145 ALA A CA 1
ATOM 1176 C C . ALA A 1 145 ? -12.324 -27.443 -3.064 1.00 86.62 145 ALA A C 1
ATOM 1178 O O . ALA A 1 145 ? -12.655 -26.382 -3.597 1.00 86.62 145 ALA A O 1
ATOM 1179 N N . ALA A 1 146 ? -12.817 -27.841 -1.888 1.00 83.75 146 ALA A N 1
ATOM 1180 C CA . ALA A 1 146 ? -13.778 -27.056 -1.113 1.00 83.75 146 ALA A CA 1
ATOM 1181 C C . ALA A 1 146 ? -13.182 -25.747 -0.564 1.00 83.75 146 ALA A C 1
ATOM 1183 O O . ALA A 1 146 ? -13.894 -24.751 -0.434 1.00 83.75 146 ALA A O 1
ATOM 1184 N N . LEU A 1 147 ? -11.877 -25.716 -0.271 1.00 82.94 147 LEU A N 1
ATOM 1185 C CA . LEU A 1 147 ? -11.194 -24.521 0.240 1.00 82.94 147 LEU A CA 1
ATOM 1186 C C . LEU A 1 147 ? -10.823 -23.508 -0.849 1.00 82.94 147 LEU A C 1
ATOM 1188 O O . LEU A 1 147 ? -10.672 -22.320 -0.554 1.00 82.94 147 LEU A O 1
ATOM 1192 N N . LEU A 1 148 ? -10.677 -23.945 -2.101 1.00 85.19 148 LEU A N 1
ATOM 1193 C CA . LEU A 1 148 ? -10.180 -23.105 -3.190 1.00 85.19 148 LEU A CA 1
ATOM 1194 C C . LEU A 1 148 ? -11.005 -21.820 -3.420 1.00 85.19 148 LEU A C 1
ATOM 1196 O O . LEU A 1 148 ? -10.384 -20.767 -3.583 1.00 85.19 148 LEU A O 1
ATOM 1200 N N . PRO A 1 149 ? -12.356 -21.830 -3.413 1.00 86.38 149 PRO A N 1
ATOM 1201 C CA . PRO A 1 149 ? -13.144 -20.607 -3.580 1.00 86.38 149 PRO A CA 1
ATOM 1202 C C . PRO A 1 149 ? -12.901 -19.593 -2.458 1.00 86.38 149 PRO A C 1
ATOM 1204 O O . PRO A 1 149 ? -12.661 -18.418 -2.732 1.00 86.38 149 PRO A O 1
ATOM 1207 N N . ALA A 1 150 ? -12.887 -20.054 -1.204 1.00 82.06 150 ALA A N 1
ATOM 1208 C CA . ALA A 1 150 ? -12.634 -19.202 -0.045 1.00 82.06 150 ALA A CA 1
ATOM 1209 C C . ALA A 1 150 ? -11.200 -18.655 -0.055 1.00 82.06 150 ALA A C 1
ATOM 1211 O O . ALA A 1 150 ? -10.974 -17.491 0.269 1.00 82.06 150 ALA A O 1
ATOM 1212 N N . LEU A 1 151 ? -10.227 -19.464 -0.484 1.00 83.94 151 LEU A N 1
ATOM 1213 C CA . LEU A 1 151 ? -8.841 -19.035 -0.631 1.00 83.94 151 LEU A CA 1
ATOM 1214 C C . LEU A 1 151 ? -8.695 -17.965 -1.715 1.00 83.94 151 LEU A C 1
ATOM 1216 O O . LEU A 1 151 ? -8.075 -16.935 -1.464 1.00 83.94 151 LEU A O 1
ATOM 1220 N N . LYS A 1 152 ? -9.318 -18.163 -2.883 1.00 83.38 152 LYS A N 1
ATOM 1221 C CA . LYS A 1 152 ? -9.366 -17.152 -3.950 1.00 83.38 152 LYS A CA 1
ATOM 1222 C C . LYS A 1 152 ? -9.988 -15.858 -3.444 1.00 83.38 152 LYS A C 1
ATOM 1224 O O . LYS A 1 152 ? -9.399 -14.800 -3.622 1.00 83.38 152 LYS A O 1
ATOM 1229 N N . GLN A 1 153 ? -11.116 -15.938 -2.742 1.00 82.62 153 GLN A N 1
ATOM 1230 C CA . GLN A 1 153 ? -11.749 -14.768 -2.140 1.00 82.62 153 GLN A CA 1
ATOM 1231 C C . GLN A 1 153 ? -10.870 -14.117 -1.067 1.00 82.62 153 GLN A C 1
ATOM 1233 O O . GLN A 1 153 ? -10.862 -12.901 -0.940 1.00 82.62 153 GLN A O 1
ATOM 1238 N N . ARG A 1 154 ? -10.095 -14.870 -0.290 1.00 80.31 154 ARG A N 1
ATOM 1239 C CA . ARG A 1 154 ? -9.194 -14.275 0.706 1.00 80.31 154 ARG A CA 1
ATOM 1240 C C . ARG A 1 154 ? -8.017 -13.555 0.049 1.00 80.31 154 ARG A C 1
ATOM 1242 O O . ARG A 1 154 ? -7.599 -12.505 0.524 1.00 80.31 154 ARG A O 1
ATOM 1249 N N . LEU A 1 155 ? -7.498 -14.109 -1.041 1.00 84.56 155 LEU A N 1
ATOM 1250 C CA . LEU A 1 155 ? -6.297 -13.614 -1.709 1.00 84.56 155 LEU A CA 1
ATOM 1251 C C . LEU A 1 155 ? -6.579 -12.599 -2.822 1.00 84.56 155 LEU A C 1
ATOM 1253 O O . LEU A 1 155 ? -5.656 -11.891 -3.193 1.00 84.56 155 LEU A O 1
ATOM 1257 N N . HIS A 1 156 ? -7.821 -12.470 -3.308 1.00 80.75 156 HIS A N 1
ATOM 1258 C CA . HIS A 1 156 ? -8.157 -11.581 -4.437 1.00 80.75 156 HIS A CA 1
ATOM 1259 C C . HIS A 1 156 ? -7.715 -10.129 -4.226 1.00 80.75 156 HIS A C 1
ATOM 1261 O O . HIS A 1 156 ? -7.394 -9.432 -5.178 1.00 80.75 156 HIS A O 1
ATOM 1267 N N . ALA A 1 157 ? -7.719 -9.674 -2.972 1.00 79.62 157 ALA A N 1
ATOM 1268 C CA . ALA A 1 157 ? -7.380 -8.307 -2.621 1.00 79.62 157 ALA A CA 1
ATOM 1269 C C . ALA A 1 157 ? -5.884 -8.104 -2.352 1.00 79.62 157 ALA A C 1
ATOM 1271 O O . ALA A 1 157 ? -5.526 -6.990 -1.987 1.00 79.62 157 ALA A O 1
ATOM 1272 N N . HIS A 1 158 ? -5.043 -9.138 -2.454 1.00 87.00 158 HIS A N 1
ATOM 1273 C CA . HIS A 1 158 ? -3.614 -9.098 -2.134 1.00 87.00 158 HIS A CA 1
ATOM 1274 C C . HIS A 1 158 ? -2.768 -9.002 -3.405 1.00 87.00 158 HIS A C 1
ATOM 1276 O O . HIS A 1 158 ? -3.132 -9.544 -4.450 1.00 87.00 158 HIS A O 1
ATOM 1282 N N . THR A 1 159 ? -1.609 -8.358 -3.302 1.00 90.81 159 THR A N 1
ATOM 1283 C CA . THR A 1 159 ? -0.558 -8.497 -4.312 1.00 90.81 159 THR A CA 1
ATOM 1284 C C . THR A 1 159 ? 0.022 -9.909 -4.267 1.00 90.81 159 THR A C 1
ATOM 1286 O O . THR A 1 159 ? -0.156 -10.632 -3.282 1.00 90.81 159 THR A O 1
ATOM 1289 N N . LEU A 1 160 ? 0.726 -10.340 -5.317 1.00 89.56 160 LEU A N 1
ATOM 1290 C CA . LEU A 1 160 ? 1.336 -11.672 -5.323 1.00 89.56 160 LEU A CA 1
ATOM 1291 C C . LEU A 1 160 ? 2.276 -11.888 -4.113 1.00 89.56 160 LEU A C 1
ATOM 1293 O O . LEU A 1 160 ? 2.114 -12.908 -3.440 1.00 89.56 160 LEU A O 1
ATOM 1297 N N . PRO A 1 161 ? 3.196 -10.962 -3.764 1.00 90.94 161 PRO A N 1
ATOM 1298 C CA . PRO A 1 161 ? 4.022 -11.096 -2.562 1.00 90.94 161 PRO A CA 1
ATOM 1299 C C . PRO A 1 161 ? 3.210 -11.225 -1.269 1.00 90.94 161 PRO A C 1
ATOM 1301 O O . PRO A 1 161 ? 3.488 -12.098 -0.453 1.00 90.94 161 PRO A O 1
ATOM 1304 N N . GLU A 1 162 ? 2.164 -10.418 -1.099 1.00 90.56 162 GLU A N 1
ATOM 1305 C CA . GLU A 1 162 ? 1.322 -10.483 0.096 1.00 90.56 162 GLU A CA 1
ATOM 1306 C C . GLU A 1 162 ? 0.497 -11.770 0.167 1.00 90.56 162 GLU A C 1
ATOM 1308 O O . GLU A 1 162 ? 0.258 -12.298 1.252 1.00 90.56 162 GLU A O 1
ATOM 1313 N N . ALA A 1 163 ? 0.059 -12.293 -0.980 1.00 90.50 163 ALA A N 1
ATOM 1314 C CA . ALA A 1 163 ? -0.618 -13.577 -1.041 1.00 90.50 163 ALA A CA 1
ATOM 1315 C C . ALA A 1 163 ? 0.327 -14.714 -0.629 1.00 90.50 163 ALA A C 1
ATOM 1317 O O . ALA A 1 163 ? -0.090 -15.621 0.093 1.00 90.50 163 ALA A O 1
ATOM 1318 N N . VAL A 1 164 ? 1.599 -14.648 -1.038 1.00 90.25 164 VAL A N 1
ATOM 1319 C CA . VAL A 1 164 ? 2.637 -15.596 -0.610 1.00 90.25 164 VAL A CA 1
ATOM 1320 C C . VAL A 1 164 ? 2.865 -15.487 0.902 1.00 90.25 164 VAL A C 1
ATOM 1322 O O . VAL A 1 164 ? 2.809 -16.498 1.606 1.00 90.25 164 VAL A O 1
ATOM 1325 N N . ASP A 1 165 ? 3.008 -14.274 1.427 1.00 89.44 165 ASP A N 1
ATOM 1326 C CA . ASP A 1 165 ? 3.183 -14.036 2.864 1.00 89.44 165 ASP A CA 1
ATOM 1327 C C . ASP A 1 165 ? 1.986 -14.551 3.678 1.00 89.44 165 ASP A C 1
ATOM 1329 O O . ASP A 1 165 ? 2.164 -15.238 4.685 1.00 89.44 165 ASP A O 1
ATOM 1333 N N . ALA A 1 166 ? 0.758 -14.327 3.206 1.00 85.31 166 ALA A N 1
ATOM 1334 C CA . ALA A 1 166 ? -0.461 -14.803 3.857 1.00 85.31 166 ALA A CA 1
ATOM 1335 C C . ALA A 1 166 ? -0.618 -16.336 3.844 1.00 85.31 166 ALA A C 1
ATOM 1337 O O . ALA A 1 166 ? -1.306 -16.893 4.706 1.00 85.31 166 ALA A O 1
ATOM 1338 N N . LEU A 1 167 ? -0.037 -17.024 2.856 1.00 85.44 167 LEU A N 1
ATOM 1339 C CA . LEU A 1 167 ? -0.125 -18.480 2.720 1.00 85.44 167 LEU A CA 1
ATOM 1340 C C . LEU A 1 167 ? 0.990 -19.215 3.457 1.00 85.44 167 LEU A C 1
ATOM 1342 O O . LEU A 1 167 ? 0.730 -20.254 4.065 1.00 85.44 167 LEU A O 1
ATOM 1346 N N . TRP A 1 168 ? 2.212 -18.694 3.394 1.00 85.31 168 TRP A N 1
ATOM 1347 C CA . TRP A 1 168 ? 3.410 -19.389 3.865 1.00 85.31 168 TRP A CA 1
ATOM 1348 C C . TRP A 1 168 ? 4.105 -18.697 5.041 1.00 85.31 168 TRP A C 1
ATOM 1350 O O . TRP A 1 168 ? 5.098 -19.220 5.543 1.00 85.31 168 TRP A O 1
ATOM 1360 N N . GLY A 1 169 ? 3.595 -17.555 5.510 1.00 82.50 169 GLY A N 1
ATOM 1361 C CA . GLY A 1 169 ? 4.185 -16.806 6.623 1.00 82.50 169 GLY A CA 1
ATOM 1362 C C . GLY A 1 169 ? 5.554 -16.209 6.292 1.00 82.50 169 GLY A C 1
ATOM 1363 O O . GLY A 1 169 ? 6.367 -15.995 7.192 1.00 82.50 169 GLY A O 1
ATOM 1364 N N . THR A 1 170 ? 5.838 -15.993 5.006 1.00 90.19 170 THR A N 1
ATOM 1365 C CA . THR A 1 170 ? 7.054 -15.320 4.541 1.00 90.19 170 THR A CA 1
ATOM 1366 C C . THR A 1 170 ? 6.969 -13.807 4.784 1.00 90.19 170 THR A C 1
ATOM 1368 O O . THR A 1 170 ? 5.982 -13.304 5.321 1.00 90.19 170 THR A O 1
ATOM 1371 N N . ARG A 1 171 ? 8.031 -13.076 4.426 1.00 88.62 171 ARG A N 1
ATOM 1372 C CA . ARG A 1 171 ? 8.061 -11.602 4.430 1.00 88.62 171 ARG A CA 1
ATOM 1373 C C . ARG A 1 171 ? 8.511 -11.046 3.079 1.00 88.62 171 ARG A C 1
ATOM 1375 O O . ARG A 1 171 ? 9.283 -10.092 3.012 1.00 88.62 171 ARG A O 1
ATOM 1382 N N . LEU A 1 172 ? 8.114 -11.714 2.004 1.00 90.75 172 LEU A N 1
ATOM 1383 C CA . LEU A 1 172 ? 8.529 -11.394 0.648 1.00 90.75 172 LEU A CA 1
ATOM 1384 C C . LEU A 1 172 ? 8.124 -9.969 0.269 1.00 90.75 172 LEU A C 1
ATOM 1386 O O . LEU A 1 172 ? 8.909 -9.273 -0.372 1.00 90.75 172 LEU A O 1
ATOM 1390 N N . ALA A 1 173 ? 6.934 -9.522 0.674 1.00 91.31 173 ALA A N 1
ATOM 1391 C CA . ALA A 1 173 ? 6.470 -8.176 0.370 1.00 91.31 173 ALA A CA 1
ATOM 1392 C C . ALA A 1 173 ? 7.356 -7.109 1.045 1.00 91.31 173 ALA A C 1
ATOM 1394 O O . ALA A 1 173 ? 7.792 -6.171 0.382 1.00 91.31 173 ALA A O 1
ATOM 1395 N N . ASP A 1 174 ? 7.719 -7.307 2.316 1.00 90.12 174 ASP A N 1
ATOM 1396 C CA . ASP A 1 174 ? 8.615 -6.401 3.052 1.00 90.12 174 ASP A CA 1
ATOM 1397 C C . ASP A 1 174 ? 10.041 -6.404 2.473 1.00 90.12 174 ASP A C 1
ATOM 1399 O O . ASP A 1 174 ? 10.684 -5.361 2.361 1.00 90.12 174 ASP A O 1
ATOM 1403 N N . GLU A 1 175 ? 10.551 -7.572 2.072 1.00 90.56 175 GLU A N 1
ATOM 1404 C CA . GLU A 1 175 ? 11.872 -7.686 1.441 1.00 90.56 175 GLU A CA 1
ATOM 1405 C C . GLU A 1 175 ? 11.932 -6.960 0.091 1.00 90.56 175 GLU A C 1
ATOM 1407 O O . GLU A 1 175 ? 12.943 -6.329 -0.232 1.00 90.56 175 GLU A O 1
ATOM 1412 N N . LEU A 1 176 ? 10.862 -7.031 -0.705 1.00 90.00 176 LEU A N 1
ATOM 1413 C CA . LEU A 1 176 ? 10.751 -6.277 -1.953 1.00 90.00 176 LEU A CA 1
ATOM 1414 C C . LEU A 1 176 ? 10.663 -4.773 -1.683 1.00 90.00 176 LEU A C 1
ATOM 1416 O O . LEU A 1 176 ? 11.371 -4.001 -2.338 1.00 90.00 176 LEU A O 1
ATOM 1420 N N . ASP A 1 177 ? 9.877 -4.367 -0.688 1.00 92.69 177 ASP A N 1
ATOM 1421 C CA . ASP A 1 177 ? 9.760 -2.973 -0.264 1.00 92.69 177 ASP A CA 1
ATOM 1422 C C . ASP A 1 177 ? 11.122 -2.396 0.145 1.00 92.69 177 ASP A C 1
ATOM 1424 O O . ASP A 1 177 ? 11.494 -1.317 -0.315 1.00 92.69 177 ASP A O 1
ATOM 1428 N N . GLU A 1 178 ? 11.934 -3.128 0.916 1.00 91.25 178 GLU A N 1
ATOM 1429 C CA . GLU A 1 178 ? 13.297 -2.711 1.283 1.00 91.25 178 GLU A CA 1
ATOM 1430 C C . GLU A 1 178 ? 14.204 -2.487 0.058 1.00 91.25 178 GLU A C 1
ATOM 1432 O O . GLU A 1 178 ? 14.996 -1.536 0.021 1.00 91.25 178 GLU A O 1
ATOM 1437 N N . LEU A 1 179 ? 14.094 -3.334 -0.971 1.00 90.25 179 LEU A N 1
ATOM 1438 C CA . LEU A 1 179 ? 14.865 -3.187 -2.211 1.00 90.25 179 LEU A CA 1
ATOM 1439 C C . LEU A 1 179 ? 14.431 -1.954 -3.015 1.00 90.25 179 LEU A C 1
ATOM 1441 O O . LEU A 1 179 ? 15.285 -1.250 -3.572 1.00 90.25 179 LEU A O 1
ATOM 1445 N N . VAL A 1 180 ? 13.127 -1.677 -3.067 1.00 92.38 180 VAL A N 1
ATOM 1446 C CA . VAL A 1 180 ? 12.583 -0.478 -3.719 1.00 92.38 180 VAL A CA 1
ATOM 1447 C C . VAL A 1 180 ? 12.985 0.772 -2.943 1.00 92.38 180 VAL A C 1
ATOM 1449 O O . VAL A 1 180 ? 13.535 1.692 -3.544 1.00 92.38 180 VAL A O 1
ATOM 1452 N N . ILE A 1 181 ? 12.822 0.779 -1.615 1.00 92.75 181 ILE A N 1
ATOM 1453 C CA . ILE A 1 181 ? 13.236 1.876 -0.726 1.00 92.75 181 ILE A CA 1
ATOM 1454 C C . ILE A 1 181 ? 14.706 2.214 -0.956 1.00 92.75 181 ILE A C 1
ATOM 1456 O O . ILE A 1 181 ? 15.038 3.379 -1.165 1.00 92.75 181 ILE A O 1
ATOM 1460 N N . LYS A 1 182 ? 15.589 1.210 -0.970 1.00 89.81 182 LYS A N 1
ATOM 1461 C CA . LYS A 1 182 ? 17.014 1.428 -1.240 1.00 89.81 182 LYS A CA 1
ATOM 1462 C C . LYS A 1 182 ? 17.244 2.084 -2.603 1.00 89.81 182 LYS A C 1
ATOM 1464 O O . LYS A 1 182 ? 18.020 3.027 -2.706 1.00 89.81 182 LYS A O 1
ATOM 1469 N N . SER A 1 183 ? 16.556 1.604 -3.634 1.00 91.12 183 SER A N 1
ATOM 1470 C CA . SER A 1 183 ? 16.675 2.154 -4.988 1.00 91.12 183 SER A CA 1
ATOM 1471 C C . SER A 1 183 ? 16.195 3.608 -5.052 1.00 91.12 183 SER A C 1
ATOM 1473 O O . SER A 1 183 ? 16.809 4.434 -5.726 1.00 91.12 183 SER A O 1
ATOM 1475 N N . CYS A 1 184 ? 15.124 3.937 -4.326 1.00 92.25 184 CYS A N 1
ATOM 1476 C CA . CYS A 1 184 ? 14.628 5.301 -4.195 1.00 92.25 184 CYS A CA 1
ATOM 1477 C C . CYS A 1 184 ? 15.605 6.199 -3.425 1.00 92.25 184 CYS A C 1
ATOM 1479 O O . CYS A 1 184 ? 15.845 7.318 -3.870 1.00 92.25 184 CYS A O 1
ATOM 1481 N N . LEU A 1 185 ? 16.201 5.717 -2.329 1.00 90.38 185 LEU A N 1
ATOM 1482 C CA . LEU A 1 185 ? 17.238 6.444 -1.587 1.00 90.38 185 LEU A CA 1
ATOM 1483 C C . LEU A 1 185 ? 18.436 6.770 -2.484 1.00 90.38 185 LEU A C 1
ATOM 1485 O O . LEU A 1 185 ? 18.850 7.922 -2.536 1.00 90.38 185 LEU A O 1
ATOM 1489 N N . ASP A 1 186 ? 18.942 5.784 -3.230 1.00 89.62 186 ASP A N 1
ATOM 1490 C CA . ASP A 1 186 ? 20.090 5.966 -4.125 1.00 89.62 186 ASP A CA 1
ATOM 1491 C C . ASP A 1 186 ? 19.781 6.973 -5.256 1.00 89.62 186 ASP A C 1
ATOM 1493 O O . ASP A 1 186 ? 20.631 7.788 -5.622 1.00 89.62 186 ASP A O 1
ATOM 1497 N N . PHE A 1 187 ? 18.568 6.933 -5.824 1.00 91.00 187 PHE A N 1
ATOM 1498 C CA . PHE A 1 187 ? 18.182 7.793 -6.949 1.00 91.00 187 PHE A CA 1
ATOM 1499 C C . PHE A 1 187 ? 17.840 9.227 -6.533 1.00 91.00 187 PHE A C 1
ATOM 1501 O O . PHE A 1 187 ? 18.214 10.175 -7.225 1.00 91.00 187 PHE A O 1
ATOM 1508 N N . PHE A 1 188 ? 17.110 9.389 -5.428 1.00 88.62 188 PHE A N 1
ATOM 1509 C CA . PHE A 1 188 ? 16.660 10.690 -4.929 1.00 88.62 188 PHE A CA 1
ATOM 1510 C C . PHE A 1 188 ? 17.647 11.337 -3.949 1.00 88.62 188 PHE A C 1
ATOM 1512 O O . PHE A 1 188 ? 17.312 12.354 -3.342 1.00 88.62 188 PHE A O 1
ATOM 1519 N N . ASP A 1 189 ? 18.852 10.775 -3.805 1.00 86.94 189 ASP A N 1
ATOM 1520 C CA . ASP A 1 189 ? 19.926 11.366 -3.012 1.00 86.94 189 ASP A CA 1
ATOM 1521 C C . ASP A 1 189 ? 20.248 12.785 -3.496 1.00 86.94 189 ASP A C 1
ATOM 1523 O O . ASP A 1 189 ? 20.580 13.033 -4.661 1.00 86.94 189 ASP A O 1
ATOM 1527 N N . GLU A 1 190 ? 20.173 13.724 -2.554 1.00 83.75 190 GLU A N 1
ATOM 1528 C CA . GLU A 1 190 ? 20.358 15.149 -2.789 1.00 83.75 190 GLU A CA 1
ATOM 1529 C C . GLU A 1 190 ? 21.826 15.585 -2.780 1.00 83.75 190 GLU A C 1
ATOM 1531 O O . GLU A 1 190 ? 22.175 16.605 -2.190 1.00 83.75 190 GLU A O 1
ATOM 1536 N N . ASP A 1 191 ? 22.679 14.789 -3.429 1.00 80.75 191 ASP A N 1
ATOM 1537 C CA . ASP A 1 191 ? 24.141 14.880 -3.374 1.00 80.75 191 ASP A CA 1
ATOM 1538 C C . ASP A 1 191 ? 24.679 14.878 -1.924 1.00 80.75 191 ASP A C 1
ATOM 1540 O O . ASP A 1 191 ? 25.738 15.442 -1.638 1.00 80.75 191 ASP A O 1
ATOM 1544 N N . GLN A 1 192 ? 23.947 14.243 -1.003 1.00 80.19 192 GLN A N 1
ATOM 1545 C CA . GLN A 1 192 ? 24.386 14.044 0.382 1.00 80.19 192 GLN A CA 1
ATOM 1546 C C . GLN A 1 192 ? 25.415 12.915 0.456 1.00 80.19 192 GLN A C 1
ATOM 1548 O O . GLN A 1 192 ? 26.326 12.941 1.287 1.00 80.19 192 GLN A O 1
ATOM 1553 N N . SER A 1 193 ? 25.287 11.936 -0.437 1.00 84.62 193 SER A N 1
ATOM 1554 C CA . SER A 1 193 ? 26.199 10.810 -0.548 1.00 84.62 193 SER A CA 1
ATOM 1555 C C . SER A 1 193 ? 27.399 11.161 -1.430 1.00 84.62 193 SER A C 1
ATOM 1557 O O . SER A 1 193 ? 27.270 11.749 -2.503 1.00 84.62 193 SER A O 1
ATOM 1559 N N . SER A 1 194 ? 28.603 10.738 -1.022 1.00 84.31 194 SER A N 1
ATOM 1560 C CA . SER A 1 194 ? 29.816 10.921 -1.842 1.00 84.31 194 SER A CA 1
ATOM 1561 C C . SER A 1 194 ? 29.767 10.128 -3.153 1.00 84.31 194 SER A C 1
ATOM 1563 O O . SER A 1 194 ? 30.418 10.491 -4.130 1.00 84.31 194 SER A O 1
ATOM 1565 N N . TRP A 1 195 ? 28.997 9.038 -3.168 1.00 83.56 195 TRP A N 1
ATOM 1566 C CA . TRP A 1 195 ? 28.778 8.185 -4.328 1.00 83.56 195 TRP A CA 1
ATOM 1567 C C . TRP A 1 195 ? 27.385 8.453 -4.883 1.00 83.56 195 TRP A C 1
ATOM 1569 O O . TRP A 1 195 ? 26.397 8.292 -4.175 1.00 83.56 195 TRP A O 1
ATOM 1579 N N . ARG A 1 196 ? 27.317 8.844 -6.156 1.00 86.56 196 ARG A N 1
ATOM 1580 C CA . ARG A 1 196 ? 26.056 9.115 -6.857 1.00 86.56 196 ARG A CA 1
ATOM 1581 C C . ARG A 1 196 ? 25.597 7.890 -7.632 1.00 86.56 196 ARG A C 1
ATOM 1583 O O . ARG A 1 196 ? 26.428 7.126 -8.127 1.00 86.56 196 ARG A O 1
ATOM 1590 N N . MET A 1 197 ? 24.285 7.753 -7.813 1.00 89.81 197 MET A N 1
ATOM 1591 C CA . MET A 1 197 ? 23.724 6.737 -8.699 1.00 89.81 197 MET A CA 1
ATOM 1592 C C . MET A 1 197 ? 24.142 7.001 -10.162 1.00 89.81 197 MET A C 1
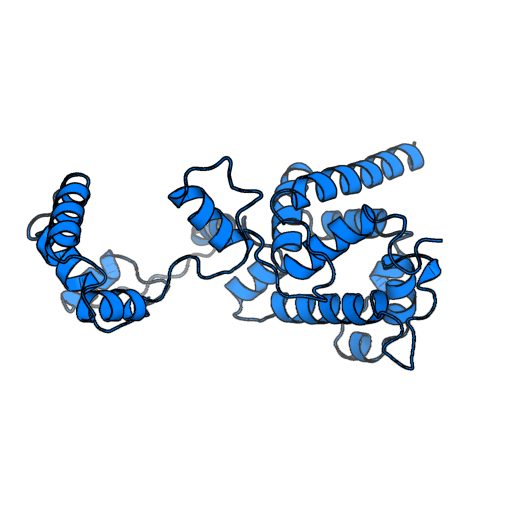ATOM 1594 O O . MET A 1 197 ? 23.813 8.061 -10.706 1.00 89.81 197 MET A O 1
ATOM 1598 N N . PRO A 1 198 ? 24.851 6.066 -10.823 1.00 90.00 198 PRO A N 1
ATOM 1599 C CA . PRO A 1 198 ? 25.243 6.224 -12.220 1.00 90.00 198 PRO A CA 1
ATOM 1600 C C . PRO A 1 198 ? 24.027 6.262 -13.149 1.00 90.00 198 PRO A C 1
ATOM 1602 O O . PRO A 1 198 ? 23.096 5.473 -12.992 1.00 90.00 198 PRO A O 1
ATOM 1605 N N . GLY A 1 199 ? 24.050 7.148 -14.147 1.00 89.44 199 GLY A N 1
ATOM 1606 C CA . GLY A 1 199 ? 23.005 7.210 -15.168 1.00 89.44 199 GLY A CA 1
ATOM 1607 C C . GLY A 1 199 ? 21.679 7.822 -14.706 1.00 89.44 199 GLY A C 1
ATOM 1608 O O . GLY A 1 199 ? 20.681 7.671 -15.416 1.00 89.44 199 GLY A O 1
ATOM 1609 N N . ARG A 1 200 ? 21.634 8.475 -13.529 1.00 88.38 200 ARG A N 1
ATOM 1610 C CA . ARG A 1 200 ? 20.404 9.047 -12.941 1.00 88.38 200 ARG A CA 1
ATOM 1611 C C . ARG A 1 200 ? 19.701 10.053 -13.859 1.00 88.38 200 ARG A C 1
ATOM 1613 O O . ARG A 1 200 ? 18.479 10.156 -13.831 1.00 88.38 200 ARG A O 1
ATOM 1620 N N . GLU A 1 201 ? 20.450 10.741 -14.715 1.00 87.75 201 GLU A N 1
ATOM 1621 C CA . GLU A 1 201 ? 19.948 11.690 -15.716 1.00 87.75 201 GLU A CA 1
ATOM 1622 C C . GLU A 1 201 ? 19.037 11.046 -16.772 1.00 87.75 201 GLU A C 1
ATOM 1624 O O . GLU A 1 201 ? 18.235 11.730 -17.399 1.00 87.75 201 GLU A O 1
ATOM 1629 N N . ARG A 1 202 ? 19.108 9.721 -16.943 1.00 90.62 202 ARG A N 1
ATOM 1630 C CA . ARG A 1 202 ? 18.241 8.963 -17.860 1.00 90.62 202 ARG A CA 1
ATOM 1631 C C . ARG A 1 202 ? 16.927 8.513 -17.211 1.00 90.62 202 ARG A C 1
ATOM 1633 O O . ARG A 1 202 ? 16.146 7.800 -17.837 1.00 90.62 202 ARG A O 1
ATOM 1640 N N . GLY A 1 203 ? 16.685 8.916 -15.965 1.00 90.56 203 GLY A N 1
ATOM 1641 C CA . GLY A 1 203 ? 15.494 8.578 -15.194 1.00 90.56 203 GLY A CA 1
ATOM 1642 C C . GLY A 1 203 ? 15.649 7.328 -14.324 1.00 90.56 203 GLY A C 1
ATOM 1643 O O . GLY A 1 203 ? 16.553 6.510 -14.507 1.00 90.56 203 GLY A O 1
ATOM 1644 N N . LEU A 1 204 ? 14.725 7.192 -13.366 1.00 92.19 204 LEU A N 1
ATOM 1645 C CA . LEU A 1 204 ? 14.774 6.195 -12.290 1.00 92.19 204 LEU A CA 1
ATOM 1646 C C . LEU A 1 204 ? 14.928 4.766 -12.813 1.00 92.19 204 LEU A C 1
ATOM 1648 O O . LEU A 1 204 ? 15.850 4.062 -12.414 1.00 92.19 204 LEU A O 1
ATOM 1652 N N . PHE A 1 205 ? 14.059 4.345 -13.734 1.00 94.12 205 PHE A N 1
ATOM 1653 C CA . PHE A 1 205 ? 14.065 2.971 -14.233 1.00 94.12 205 PHE A CA 1
ATOM 1654 C C . PHE A 1 205 ? 15.350 2.621 -14.994 1.00 94.12 205 PHE A C 1
ATOM 1656 O O . PHE A 1 205 ? 15.901 1.537 -14.803 1.00 94.12 205 PHE A O 1
ATOM 1663 N N . ALA A 1 206 ? 15.856 3.536 -15.828 1.00 93.81 206 ALA A N 1
ATOM 1664 C CA . ALA A 1 206 ? 17.069 3.312 -16.609 1.00 93.81 206 ALA A CA 1
ATOM 1665 C C . ALA A 1 206 ? 18.310 3.207 -15.708 1.00 93.81 206 ALA A C 1
ATOM 1667 O O . ALA A 1 206 ? 19.111 2.281 -15.863 1.00 93.81 206 ALA A O 1
ATOM 1668 N N . ALA A 1 207 ? 18.446 4.118 -14.741 1.00 94.12 207 ALA A N 1
ATOM 1669 C CA . ALA A 1 207 ? 19.530 4.092 -13.762 1.00 94.12 207 ALA A CA 1
ATOM 1670 C C . ALA A 1 207 ? 19.463 2.827 -12.891 1.00 94.12 207 ALA A C 1
ATOM 1672 O O . ALA A 1 207 ? 20.451 2.101 -12.751 1.00 94.12 207 ALA A O 1
ATOM 1673 N N . TRP A 1 208 ? 18.277 2.514 -12.356 1.00 93.94 208 TRP A N 1
ATOM 1674 C CA . TRP A 1 208 ? 18.048 1.323 -11.536 1.00 93.94 208 TRP A CA 1
ATOM 1675 C C . TRP A 1 208 ? 18.360 0.035 -12.298 1.00 93.94 208 TRP A C 1
ATOM 1677 O O . TRP A 1 208 ? 19.028 -0.849 -11.760 1.00 93.94 208 TRP A O 1
ATOM 1687 N N . SER A 1 209 ? 17.940 -0.057 -13.561 1.00 93.25 209 SER A N 1
ATOM 1688 C CA . SER A 1 209 ? 18.204 -1.220 -14.409 1.00 93.25 209 SER A CA 1
ATOM 1689 C C . SER A 1 209 ? 19.702 -1.436 -14.621 1.00 93.25 209 SER A C 1
ATOM 1691 O O . SER A 1 209 ? 20.172 -2.572 -14.543 1.00 93.25 209 SER A O 1
ATOM 1693 N N . GLU A 1 210 ? 20.480 -0.374 -14.858 1.00 91.75 210 GLU A N 1
ATOM 1694 C CA . GLU A 1 210 ? 21.932 -0.493 -15.042 1.00 91.75 210 GLU A CA 1
ATOM 1695 C C . GLU A 1 210 ? 22.632 -1.002 -13.774 1.00 91.75 210 GLU A C 1
ATOM 1697 O O . GLU A 1 210 ? 23.445 -1.930 -13.847 1.00 91.75 210 GLU A O 1
ATOM 1702 N N . VAL A 1 211 ? 22.293 -0.436 -12.613 1.00 90.62 211 VAL A N 1
ATOM 1703 C CA . VAL A 1 211 ? 22.857 -0.850 -11.318 1.00 90.62 211 VAL A CA 1
ATOM 1704 C C . VAL A 1 211 ? 22.463 -2.293 -10.997 1.00 90.62 211 VAL A C 1
ATOM 1706 O O . VAL A 1 211 ? 23.310 -3.119 -10.646 1.00 90.62 211 VAL A O 1
ATOM 1709 N N . THR A 1 212 ? 21.187 -2.629 -11.176 1.00 89.62 212 THR A N 1
ATOM 1710 C CA . THR A 1 212 ? 20.630 -3.940 -10.825 1.00 89.62 212 THR A CA 1
ATOM 1711 C C . THR A 1 212 ? 21.192 -5.065 -11.689 1.00 89.62 212 THR A C 1
ATOM 1713 O O . THR A 1 212 ? 21.508 -6.134 -11.166 1.00 89.62 212 THR A O 1
ATOM 1716 N N . ARG A 1 213 ? 21.441 -4.827 -12.985 1.00 89.38 213 ARG A N 1
ATOM 1717 C CA . ARG A 1 213 ? 22.100 -5.807 -13.876 1.00 89.38 213 ARG A CA 1
ATOM 1718 C C . ARG A 1 213 ? 23.480 -6.248 -13.382 1.00 89.38 213 ARG A C 1
ATOM 1720 O O . ARG A 1 213 ? 23.917 -7.345 -13.721 1.00 89.38 213 ARG A O 1
ATOM 1727 N N . ARG A 1 214 ? 24.169 -5.401 -12.613 1.00 86.44 214 ARG A N 1
ATOM 1728 C CA . ARG A 1 214 ? 25.518 -5.651 -12.078 1.00 86.44 214 ARG A CA 1
ATOM 1729 C C . ARG A 1 214 ? 25.498 -6.096 -10.609 1.00 86.44 214 ARG A C 1
ATOM 1731 O O . ARG A 1 214 ? 26.555 -6.314 -10.019 1.00 86.44 214 ARG A O 1
ATOM 1738 N N . ASN A 1 215 ? 24.319 -6.253 -10.003 1.00 85.81 215 ASN A N 1
ATOM 1739 C CA . ASN A 1 215 ? 24.184 -6.581 -8.588 1.00 85.81 215 ASN A CA 1
ATOM 1740 C C . ASN A 1 215 ? 24.360 -8.088 -8.328 1.00 85.81 215 ASN A C 1
ATOM 1742 O O . ASN A 1 215 ? 23.403 -8.864 -8.316 1.00 85.81 215 ASN A O 1
ATOM 1746 N N . ALA A 1 216 ? 25.602 -8.500 -8.059 1.00 81.00 216 ALA A N 1
ATOM 1747 C CA . ALA A 1 216 ? 25.946 -9.897 -7.781 1.00 81.00 216 ALA A CA 1
ATOM 1748 C C . ALA A 1 216 ? 25.183 -10.497 -6.583 1.00 81.00 216 ALA A C 1
ATOM 1750 O O . ALA A 1 216 ? 24.884 -11.689 -6.581 1.00 81.00 216 ALA A O 1
ATOM 1751 N N . ARG A 1 217 ? 24.821 -9.688 -5.575 1.00 82.44 217 ARG A N 1
ATOM 1752 C CA . ARG A 1 217 ? 24.089 -10.177 -4.392 1.00 82.44 217 ARG A CA 1
ATOM 1753 C C . ARG A 1 217 ? 22.671 -10.627 -4.736 1.00 82.44 217 ARG A C 1
ATOM 1755 O O . ARG A 1 217 ? 22.207 -11.603 -4.159 1.00 82.44 217 ARG A O 1
ATOM 1762 N N . MET A 1 218 ? 22.001 -9.953 -5.672 1.00 80.56 218 MET A N 1
ATOM 1763 C CA . MET A 1 218 ? 20.676 -10.372 -6.146 1.00 80.56 218 MET A CA 1
ATOM 1764 C C . MET A 1 218 ? 20.757 -11.710 -6.881 1.00 80.56 218 MET A C 1
ATOM 1766 O O . MET A 1 218 ? 19.991 -12.622 -6.583 1.00 80.56 218 MET A O 1
ATOM 1770 N N . PHE A 1 219 ? 21.757 -11.871 -7.751 1.00 78.12 219 PHE A N 1
ATOM 1771 C CA . PHE A 1 219 ? 21.985 -13.130 -8.458 1.00 78.12 219 PHE A CA 1
ATOM 1772 C C . PHE A 1 219 ? 22.249 -14.304 -7.500 1.00 78.12 219 PHE A C 1
ATOM 1774 O O . PHE A 1 219 ? 21.640 -15.360 -7.645 1.00 78.12 219 PHE A O 1
ATOM 1781 N N . LEU A 1 220 ? 23.092 -14.111 -6.478 1.00 79.81 220 LEU A N 1
ATOM 1782 C CA . LEU A 1 220 ? 23.382 -15.137 -5.464 1.00 79.81 220 LEU A CA 1
ATOM 1783 C C . LEU A 1 220 ? 22.154 -15.535 -4.628 1.00 79.81 220 LEU A C 1
ATOM 1785 O O . LEU A 1 220 ? 22.114 -16.641 -4.099 1.00 79.81 220 LEU A O 1
ATOM 1789 N N . ARG A 1 221 ? 21.149 -14.658 -4.526 1.00 77.94 221 ARG A N 1
ATOM 1790 C CA . ARG A 1 221 ? 19.853 -14.941 -3.886 1.00 77.94 221 ARG A CA 1
ATOM 1791 C C . ARG A 1 221 ? 18.830 -15.568 -4.842 1.00 77.94 221 ARG A C 1
ATOM 1793 O O . ARG A 1 221 ? 17.661 -15.671 -4.495 1.00 77.94 221 ARG A O 1
ATOM 1800 N N . GLY A 1 222 ? 19.240 -15.956 -6.051 1.00 78.94 222 GLY A N 1
ATOM 1801 C CA . GLY A 1 222 ? 18.352 -16.532 -7.065 1.00 78.94 222 GLY A CA 1
ATOM 1802 C C . GLY A 1 222 ? 17.488 -15.506 -7.808 1.00 78.94 222 GLY A C 1
ATOM 1803 O O . GLY A 1 222 ? 16.699 -15.888 -8.671 1.00 78.94 222 GLY A O 1
ATOM 1804 N N . LEU A 1 223 ? 17.655 -14.205 -7.541 1.00 81.00 223 LEU A N 1
ATOM 1805 C CA . LEU A 1 223 ? 16.933 -13.133 -8.227 1.00 81.00 223 LEU A CA 1
ATOM 1806 C C . LEU A 1 223 ? 17.623 -12.830 -9.559 1.00 81.00 223 LEU A C 1
ATOM 1808 O O . LEU A 1 223 ? 18.498 -11.966 -9.663 1.00 81.00 223 LEU A O 1
ATOM 1812 N N . ASN A 1 224 ? 17.243 -13.564 -10.604 1.00 82.88 224 ASN A N 1
ATOM 1813 C CA . ASN A 1 224 ? 17.791 -13.374 -11.946 1.00 82.88 224 ASN A CA 1
ATOM 1814 C C . ASN A 1 224 ? 17.089 -12.220 -12.681 1.00 82.88 224 ASN A C 1
ATOM 1816 O O . ASN A 1 224 ? 16.398 -12.413 -13.682 1.00 82.88 224 ASN A O 1
ATOM 1820 N N . VAL A 1 225 ? 17.282 -11.000 -12.175 1.00 84.06 225 VAL A N 1
ATOM 1821 C CA . VAL A 1 225 ? 16.639 -9.785 -12.702 1.00 84.06 225 VAL A CA 1
ATOM 1822 C C . VAL A 1 225 ? 17.047 -9.513 -14.155 1.00 84.06 225 VAL A C 1
ATOM 1824 O O . VAL A 1 225 ? 16.262 -8.984 -14.936 1.00 84.06 225 VAL A O 1
ATOM 1827 N N . ARG A 1 226 ? 18.244 -9.953 -14.566 1.00 86.44 226 ARG A N 1
ATOM 1828 C CA . ARG A 1 226 ? 18.723 -9.823 -15.948 1.00 86.44 226 ARG A CA 1
ATOM 1829 C C . ARG A 1 226 ? 17.798 -10.512 -16.954 1.00 86.44 226 ARG A C 1
ATOM 1831 O O . ARG A 1 226 ? 17.534 -9.936 -18.000 1.00 86.44 226 ARG A O 1
ATOM 1838 N N . ARG A 1 227 ? 17.248 -11.684 -16.613 1.00 86.38 227 ARG A N 1
ATOM 1839 C CA . ARG A 1 227 ? 16.299 -12.412 -17.473 1.00 86.38 227 ARG A CA 1
ATOM 1840 C C . ARG A 1 227 ? 15.053 -11.587 -17.806 1.00 86.38 227 ARG A C 1
ATOM 1842 O O . ARG A 1 227 ? 14.535 -11.709 -18.910 1.00 86.38 227 ARG A O 1
ATOM 1849 N N . ILE A 1 228 ? 14.585 -10.782 -16.854 1.00 86.25 228 ILE A N 1
ATOM 1850 C CA . ILE A 1 228 ? 13.442 -9.880 -17.034 1.00 86.25 228 ILE A CA 1
ATOM 1851 C C . ILE A 1 228 ? 13.890 -8.639 -17.804 1.00 86.25 228 ILE A C 1
ATOM 1853 O O . ILE A 1 228 ? 13.293 -8.285 -18.815 1.00 86.25 228 ILE A O 1
ATOM 1857 N N . LEU A 1 229 ? 14.986 -8.011 -17.370 1.00 91.00 229 LEU A N 1
ATOM 1858 C CA . LEU A 1 229 ? 15.475 -6.773 -17.971 1.00 91.00 229 LEU A CA 1
ATOM 1859 C C . LEU A 1 229 ? 15.908 -6.935 -19.438 1.00 91.00 229 LEU A C 1
ATOM 1861 O O . LEU A 1 229 ? 15.888 -5.965 -20.184 1.00 91.00 229 LEU A O 1
ATOM 1865 N N . ASP A 1 230 ? 16.311 -8.126 -19.877 1.00 91.38 230 ASP A N 1
ATOM 1866 C CA . ASP A 1 230 ? 16.648 -8.401 -21.283 1.00 91.38 230 ASP A CA 1
ATOM 1867 C C . ASP A 1 230 ? 15.409 -8.464 -22.204 1.00 91.38 230 ASP A C 1
ATOM 1869 O O . ASP A 1 230 ? 15.559 -8.506 -23.422 1.00 91.38 230 ASP A O 1
ATOM 1873 N N . ARG A 1 231 ? 14.192 -8.470 -21.642 1.00 90.50 231 ARG A N 1
ATOM 1874 C CA . ARG A 1 231 ? 12.919 -8.568 -22.382 1.00 90.50 231 ARG A CA 1
ATOM 1875 C C . ARG A 1 231 ? 12.138 -7.254 -22.454 1.00 90.50 231 ARG A C 1
AT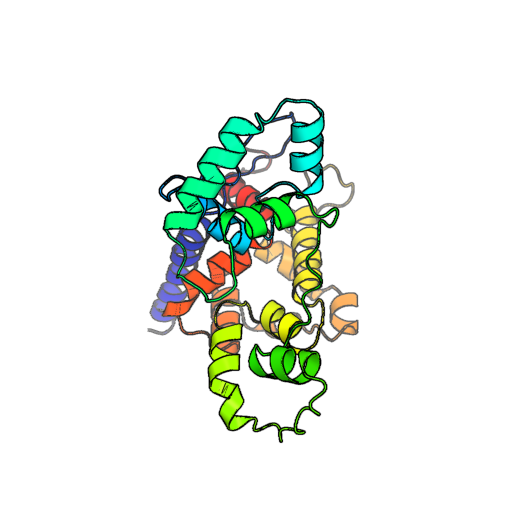OM 1877 O O . ARG A 1 231 ? 11.066 -7.226 -23.049 1.00 90.50 231 ARG A O 1
ATOM 1884 N N . VAL A 1 232 ? 12.633 -6.199 -21.813 1.00 92.56 232 VAL A N 1
ATOM 1885 C CA . VAL A 1 232 ? 11.900 -4.944 -21.596 1.00 92.56 232 VAL A CA 1
ATOM 1886 C C . VAL A 1 232 ? 12.781 -3.759 -21.979 1.00 92.56 232 VAL A C 1
ATOM 1888 O O . VAL A 1 232 ? 14.005 -3.817 -21.854 1.00 92.56 232 VAL A O 1
ATOM 1891 N N . GLU A 1 233 ? 12.159 -2.685 -22.451 1.00 90.81 233 GLU A N 1
ATOM 1892 C CA . GLU A 1 233 ? 12.862 -1.504 -22.973 1.00 90.81 233 GLU A CA 1
ATOM 1893 C C . GLU A 1 233 ? 12.811 -0.326 -21.993 1.00 90.81 233 GLU A C 1
ATOM 1895 O O . GLU A 1 233 ? 13.772 0.428 -21.860 1.00 90.81 233 GLU A O 1
ATOM 1900 N N . ASP A 1 234 ? 11.686 -0.177 -21.297 1.00 92.38 234 ASP A N 1
ATOM 1901 C CA . ASP A 1 234 ? 11.342 0.953 -20.436 1.00 92.38 234 ASP A CA 1
ATOM 1902 C C . ASP A 1 234 ? 10.466 0.501 -19.251 1.00 92.38 234 ASP A C 1
ATOM 1904 O O . ASP A 1 234 ? 10.146 -0.682 -19.102 1.00 92.38 234 ASP A O 1
ATOM 1908 N N . ALA A 1 235 ? 10.106 1.443 -18.374 1.00 93.62 235 ALA A N 1
ATOM 1909 C CA . ALA A 1 235 ? 9.343 1.139 -17.166 1.00 93.62 235 ALA A CA 1
ATOM 1910 C C . ALA A 1 235 ? 7.952 0.584 -17.505 1.00 93.62 235 ALA A C 1
ATOM 1912 O O . ALA A 1 235 ? 7.483 -0.365 -16.881 1.00 93.62 235 ALA A O 1
ATOM 1913 N N . GLU A 1 236 ? 7.298 1.152 -18.516 1.00 95.19 236 GLU A N 1
ATOM 1914 C CA . GLU A 1 236 ? 5.964 0.759 -18.945 1.00 95.19 236 GLU A CA 1
ATOM 1915 C C . GLU A 1 236 ? 5.952 -0.653 -19.535 1.00 95.19 236 GLU A C 1
ATOM 1917 O O . GLU A 1 236 ? 5.098 -1.458 -19.165 1.00 95.19 236 GLU A O 1
ATOM 1922 N N . SER A 1 237 ? 6.907 -0.990 -20.405 1.00 94.62 237 SER A N 1
ATOM 1923 C CA . SER A 1 237 ? 7.042 -2.350 -20.943 1.00 94.62 237 SER A CA 1
ATOM 1924 C C . SER A 1 237 ? 7.426 -3.365 -19.867 1.00 94.62 237 SER A C 1
ATOM 1926 O O . SER A 1 237 ? 6.960 -4.502 -19.930 1.00 94.62 237 SER A O 1
ATOM 1928 N N . ALA A 1 238 ? 8.191 -2.963 -18.846 1.00 94.00 238 ALA A N 1
ATOM 1929 C CA . ALA A 1 238 ? 8.461 -3.814 -17.693 1.00 94.00 238 ALA A CA 1
ATOM 1930 C C . ALA A 1 238 ? 7.195 -4.127 -16.891 1.00 94.00 238 ALA A C 1
ATOM 1932 O O . ALA A 1 238 ? 6.954 -5.292 -16.577 1.00 94.00 238 ALA A O 1
ATOM 1933 N N . VAL A 1 239 ? 6.354 -3.124 -16.625 1.00 95.06 239 VAL A N 1
ATOM 1934 C CA . VAL A 1 239 ? 5.065 -3.334 -15.953 1.00 95.06 239 VAL A CA 1
ATOM 1935 C C . VAL A 1 239 ? 4.159 -4.241 -16.784 1.00 95.06 239 VAL A C 1
ATOM 1937 O O . VAL A 1 239 ? 3.631 -5.207 -16.245 1.00 95.06 239 VAL A O 1
ATOM 1940 N N . VAL A 1 240 ? 4.023 -3.999 -18.094 1.00 94.56 240 VAL A N 1
ATOM 1941 C CA . VAL A 1 240 ? 3.232 -4.874 -18.983 1.00 94.56 240 VAL A CA 1
ATOM 1942 C C . VAL A 1 240 ? 3.720 -6.321 -18.900 1.00 94.56 240 VAL A C 1
ATOM 1944 O O . VAL A 1 240 ? 2.914 -7.216 -18.666 1.00 94.56 240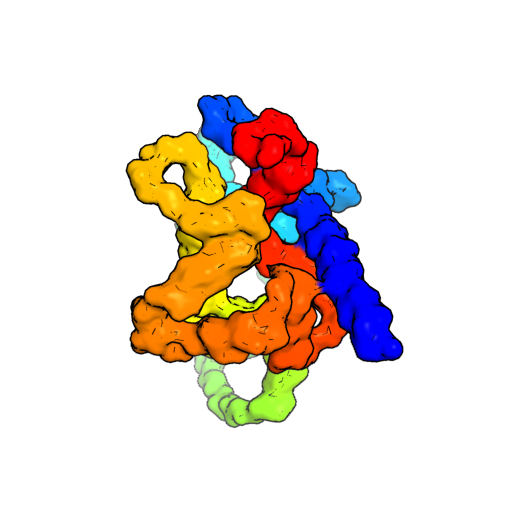 VAL A O 1
ATOM 1947 N N . HIS A 1 241 ? 5.030 -6.546 -19.043 1.00 92.94 241 HIS A N 1
ATOM 1948 C CA . HIS A 1 241 ? 5.611 -7.886 -19.001 1.00 92.94 241 HIS A CA 1
ATOM 1949 C C . HIS A 1 241 ? 5.332 -8.593 -17.670 1.00 92.94 241 HIS A C 1
ATOM 1951 O O . HIS A 1 241 ? 4.946 -9.758 -17.657 1.00 92.94 241 HIS A O 1
ATOM 1957 N N . VAL A 1 242 ? 5.496 -7.881 -16.556 1.00 92.12 242 VAL A N 1
ATOM 1958 C CA . VAL A 1 242 ? 5.288 -8.417 -15.208 1.00 92.12 242 VAL A CA 1
ATOM 1959 C C . VAL A 1 242 ? 3.816 -8.758 -14.957 1.00 92.12 242 VAL A C 1
ATOM 1961 O O . VAL A 1 242 ? 3.528 -9.835 -14.440 1.00 92.12 242 VAL A O 1
ATOM 1964 N N . MET A 1 243 ? 2.881 -7.895 -15.363 1.00 93.00 243 MET A N 1
ATOM 1965 C CA . MET A 1 243 ? 1.445 -8.156 -15.202 1.00 93.00 243 MET A CA 1
ATOM 1966 C C . MET A 1 243 ? 0.968 -9.336 -16.060 1.00 93.00 243 MET A C 1
ATOM 1968 O O . MET A 1 243 ? 0.160 -10.141 -15.598 1.00 93.00 243 MET A O 1
ATOM 1972 N N . GLU A 1 244 ? 1.492 -9.472 -17.283 1.00 92.44 244 GLU A N 1
ATOM 1973 C CA . GLU A 1 244 ? 1.184 -10.595 -18.178 1.00 92.44 244 GLU A CA 1
ATOM 1974 C C . GLU A 1 244 ? 1.763 -11.922 -17.668 1.00 92.44 244 GLU A C 1
ATOM 1976 O O . GLU A 1 244 ? 1.053 -12.925 -17.655 1.00 92.44 244 GLU A O 1
ATOM 1981 N N . GLU A 1 245 ? 3.016 -11.940 -17.198 1.00 91.50 245 GLU A N 1
ATOM 1982 C CA . GLU A 1 245 ? 3.637 -13.140 -16.610 1.00 91.50 245 GLU A CA 1
ATOM 1983 C C . GLU A 1 245 ? 2.935 -13.576 -15.314 1.00 91.50 245 GLU A C 1
ATOM 1985 O O . GLU A 1 245 ? 2.825 -14.771 -15.044 1.00 91.50 245 GLU A O 1
ATOM 1990 N N . MET A 1 246 ? 2.415 -12.627 -14.526 1.00 89.94 246 MET A N 1
ATOM 1991 C CA . MET A 1 246 ? 1.591 -12.934 -13.350 1.00 89.94 246 MET A CA 1
ATOM 1992 C C . MET A 1 246 ? 0.160 -13.371 -13.701 1.00 89.94 246 MET A C 1
ATOM 1994 O O . MET A 1 246 ? -0.545 -13.879 -12.830 1.00 89.94 246 MET A O 1
ATOM 1998 N N . GLY A 1 247 ? -0.280 -13.195 -14.951 1.00 90.81 247 GLY A N 1
ATOM 1999 C CA . GLY A 1 247 ? -1.632 -13.544 -15.390 1.00 90.81 247 GLY A CA 1
ATOM 2000 C C . GLY A 1 247 ? -2.728 -12.668 -14.776 1.00 90.81 247 GLY A C 1
ATOM 2001 O O . GLY A 1 247 ? -3.850 -13.141 -14.602 1.00 90.81 247 GLY A O 1
ATOM 2002 N N . ILE A 1 248 ? -2.411 -11.419 -14.421 1.00 89.12 248 ILE A N 1
ATOM 2003 C CA . ILE A 1 248 ? -3.377 -10.478 -13.839 1.00 89.12 248 ILE A CA 1
ATOM 2004 C C . ILE A 1 248 ? -4.151 -9.804 -14.972 1.00 89.12 248 ILE A C 1
ATOM 2006 O O . ILE A 1 248 ? -3.551 -9.156 -15.840 1.00 89.12 248 ILE A O 1
ATOM 2010 N N . ASP A 1 249 ? -5.480 -9.932 -14.946 1.00 90.00 249 ASP A N 1
ATOM 2011 C CA . ASP A 1 249 ? -6.341 -9.315 -15.951 1.00 90.00 249 ASP A CA 1
ATOM 2012 C C . ASP A 1 249 ? -6.173 -7.794 -15.942 1.00 90.00 249 ASP A C 1
ATOM 2014 O O . ASP A 1 249 ? -6.028 -7.151 -14.901 1.00 90.00 249 ASP A O 1
ATOM 2018 N N . THR A 1 250 ? -6.190 -7.206 -17.130 1.00 90.31 250 THR A N 1
ATOM 2019 C CA . THR A 1 250 ? -6.053 -5.767 -17.318 1.00 90.31 250 THR A CA 1
ATOM 2020 C C . THR A 1 250 ? -7.121 -4.938 -16.603 1.00 90.31 250 THR A C 1
ATOM 2022 O O . THR A 1 250 ? -6.871 -3.763 -16.311 1.00 90.31 250 THR A O 1
ATOM 2025 N N . ASP A 1 251 ? -8.288 -5.514 -16.320 1.00 90.75 251 ASP A N 1
ATOM 2026 C CA . ASP A 1 251 ? -9.362 -4.855 -15.571 1.00 90.75 251 ASP A CA 1
ATOM 2027 C C . ASP A 1 251 ? -9.052 -4.770 -14.066 1.00 90.75 251 ASP A C 1
ATOM 2029 O O . ASP A 1 251 ? -9.458 -3.816 -13.401 1.00 90.75 251 ASP A O 1
ATOM 2033 N N . ASP A 1 252 ? -8.212 -5.674 -13.554 1.00 90.44 252 ASP A N 1
ATOM 2034 C CA . ASP A 1 252 ? -7.765 -5.694 -12.158 1.00 90.44 252 ASP A CA 1
ATOM 2035 C C . ASP A 1 252 ? -6.521 -4.821 -11.909 1.00 90.44 252 ASP A C 1
ATOM 2037 O O . ASP A 1 252 ? -6.153 -4.560 -10.758 1.00 90.44 252 ASP A O 1
ATOM 2041 N N . TRP A 1 253 ? -5.873 -4.312 -12.966 1.00 93.44 253 TRP A N 1
ATOM 2042 C CA . TRP A 1 253 ? -4.625 -3.545 -12.845 1.00 93.44 253 TRP A CA 1
ATOM 2043 C C . TRP A 1 253 ? -4.758 -2.320 -11.948 1.00 93.44 253 TRP A C 1
ATOM 2045 O O . TRP A 1 253 ? -3.834 -2.025 -11.198 1.00 93.44 253 TRP A O 1
ATOM 2055 N N . SER A 1 254 ? -5.885 -1.603 -11.998 1.00 93.50 254 SER A N 1
ATOM 2056 C CA . SER A 1 254 ? -6.058 -0.406 -11.166 1.00 93.50 254 SER A CA 1
ATOM 2057 C C . SER A 1 254 ? -6.037 -0.754 -9.682 1.00 93.50 254 SER A C 1
ATOM 2059 O O . SER A 1 254 ? -5.342 -0.094 -8.914 1.00 93.50 254 SER A O 1
ATOM 2061 N N . ALA A 1 255 ? -6.766 -1.796 -9.277 1.00 90.94 255 ALA A N 1
ATOM 2062 C CA . ALA A 1 255 ? -6.808 -2.227 -7.885 1.00 90.94 255 ALA A CA 1
ATOM 2063 C C . ALA A 1 255 ? -5.441 -2.758 -7.435 1.00 90.94 255 ALA A C 1
ATOM 2065 O O . ALA A 1 255 ? -4.967 -2.403 -6.353 1.00 90.94 255 ALA A O 1
ATOM 2066 N N . TYR A 1 256 ? -4.787 -3.540 -8.298 1.00 93.06 256 TYR A N 1
ATOM 2067 C CA . TYR A 1 256 ? -3.459 -4.084 -8.042 1.00 93.06 256 TYR A CA 1
ATOM 2068 C C . TYR A 1 256 ? -2.415 -2.970 -7.877 1.00 93.06 256 TYR A C 1
ATOM 2070 O O . TYR A 1 256 ? -1.698 -2.929 -6.879 1.00 93.06 256 TYR A O 1
ATOM 2078 N N . PHE A 1 257 ? -2.375 -2.006 -8.803 1.00 95.25 257 PHE A N 1
ATOM 2079 C CA . PHE A 1 257 ? -1.454 -0.870 -8.738 1.00 95.25 257 PHE A CA 1
ATOM 2080 C C . PHE A 1 257 ? -1.723 -0.002 -7.516 1.00 95.25 257 PHE A C 1
ATOM 2082 O O . PHE A 1 257 ? -0.768 0.417 -6.873 1.00 95.25 257 PHE A O 1
ATOM 2089 N N . THR A 1 258 ? -2.988 0.262 -7.165 1.00 94.19 258 THR A N 1
ATOM 2090 C CA . THR A 1 258 ? -3.299 1.047 -5.962 1.00 94.19 258 THR A CA 1
ATOM 2091 C C . THR A 1 258 ? -2.689 0.385 -4.743 1.00 94.19 258 THR A C 1
ATOM 2093 O O . THR A 1 258 ? -2.066 1.068 -3.938 1.00 94.19 258 THR A O 1
ATOM 2096 N N . ARG A 1 259 ? -2.813 -0.938 -4.637 1.00 92.00 259 ARG A N 1
ATOM 2097 C CA . ARG A 1 259 ? -2.277 -1.679 -3.506 1.00 92.00 259 ARG A CA 1
ATOM 2098 C C . ARG A 1 259 ? -0.750 -1.660 -3.462 1.00 92.00 259 ARG A C 1
ATOM 2100 O O . ARG A 1 259 ? -0.200 -1.304 -2.428 1.00 92.00 259 ARG A O 1
ATOM 2107 N N . GLU A 1 260 ? -0.073 -1.946 -4.575 1.00 92.88 260 GLU A N 1
ATOM 2108 C CA . GLU A 1 260 ? 1.397 -1.851 -4.665 1.00 92.88 260 GLU A CA 1
ATOM 2109 C C . GLU A 1 260 ? 1.898 -0.442 -4.298 1.00 92.88 260 GLU A C 1
ATOM 2111 O O . GLU A 1 260 ? 2.837 -0.270 -3.522 1.00 92.88 260 GLU A O 1
ATOM 2116 N N . LEU A 1 261 ? 1.231 0.597 -4.804 1.00 94.12 261 LEU A N 1
ATOM 2117 C CA . LEU A 1 261 ? 1.601 1.988 -4.555 1.00 9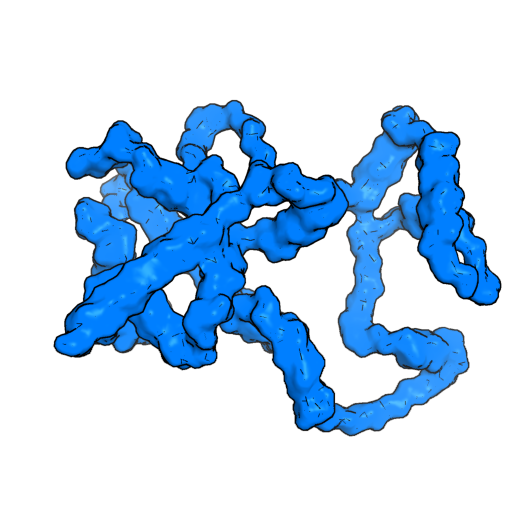4.12 261 LEU A CA 1
ATOM 2118 C C . LEU A 1 261 ? 1.368 2.421 -3.100 1.00 94.12 261 LEU A C 1
ATOM 2120 O O . LEU A 1 261 ? 2.118 3.264 -2.595 1.00 94.12 261 LEU A O 1
ATOM 2124 N N . THR A 1 262 ? 0.349 1.891 -2.417 1.00 92.12 262 THR A N 1
ATOM 2125 C CA . THR A 1 262 ? 0.048 2.273 -1.029 1.00 92.12 262 THR A CA 1
ATOM 2126 C C . THR A 1 262 ? 0.913 1.549 -0.003 1.00 92.12 262 THR A C 1
ATOM 2128 O O . THR A 1 262 ? 1.128 2.111 1.072 1.00 92.12 262 THR A O 1
ATOM 2131 N N . ARG A 1 263 ? 1.511 0.397 -0.344 1.00 91.56 263 ARG A N 1
ATOM 2132 C CA . ARG A 1 263 ? 2.528 -0.261 0.501 1.00 91.56 263 ARG A CA 1
ATOM 2133 C C . ARG A 1 263 ? 3.692 0.672 0.827 1.00 91.56 263 ARG A C 1
ATOM 2135 O O . ARG A 1 263 ? 4.085 0.816 1.980 1.00 91.56 263 ARG A O 1
ATOM 2142 N N . LEU A 1 264 ? 4.174 1.391 -0.186 1.00 91.44 264 LEU A N 1
ATOM 2143 C CA . LEU A 1 264 ? 5.212 2.413 -0.059 1.00 91.44 264 LEU A CA 1
ATOM 2144 C C . LEU A 1 264 ? 4.641 3.827 -0.209 1.00 91.44 264 LEU A C 1
ATOM 2146 O O . LEU A 1 264 ? 5.241 4.673 -0.874 1.00 91.44 264 LEU A O 1
ATOM 2150 N N . HIS A 1 265 ? 3.496 4.114 0.423 1.00 89.62 265 HIS A N 1
ATOM 2151 C CA . HIS A 1 265 ? 2.773 5.383 0.250 1.00 89.62 265 HIS A CA 1
ATOM 2152 C C . HIS A 1 265 ? 3.651 6.636 0.432 1.00 89.62 265 HIS A C 1
ATOM 2154 O O . HIS A 1 265 ? 3.460 7.620 -0.280 1.00 89.62 265 HIS A O 1
ATOM 2160 N N . GLY A 1 266 ? 4.641 6.608 1.335 1.00 88.69 266 GLY A N 1
ATOM 2161 C CA . GLY A 1 266 ? 5.611 7.695 1.509 1.00 88.69 266 GLY A CA 1
ATOM 2162 C C . GLY A 1 266 ? 6.443 7.961 0.248 1.00 88.69 266 GLY A C 1
ATOM 2163 O O . GLY A 1 266 ? 6.479 9.086 -0.254 1.00 88.69 266 GLY A O 1
ATOM 2164 N N . TRP A 1 267 ? 7.059 6.915 -0.310 1.00 92.25 267 TRP A N 1
ATOM 2165 C CA . TRP A 1 267 ? 7.831 7.010 -1.552 1.00 92.25 267 TRP A CA 1
ATOM 2166 C C . TRP A 1 267 ? 6.949 7.290 -2.759 1.00 92.25 267 TRP A C 1
ATOM 2168 O O . TRP A 1 267 ? 7.302 8.138 -3.574 1.00 92.25 267 TRP A O 1
ATOM 2178 N N . THR A 1 268 ? 5.785 6.652 -2.857 1.00 93.94 268 THR A N 1
ATOM 2179 C CA . THR A 1 268 ? 4.814 6.925 -3.919 1.00 93.94 268 THR A CA 1
ATOM 2180 C C . THR A 1 268 ? 4.424 8.397 -3.928 1.00 93.94 268 THR A C 1
ATOM 2182 O O . THR A 1 268 ? 4.530 9.053 -4.963 1.00 93.94 268 THR A O 1
ATOM 2185 N N . GLY A 1 269 ? 4.017 8.955 -2.786 1.00 91.12 269 GLY A N 1
ATOM 2186 C CA . GLY A 1 269 ? 3.646 10.365 -2.706 1.00 91.12 269 GLY A CA 1
ATOM 2187 C C . GLY A 1 269 ? 4.817 11.299 -3.013 1.00 91.12 269 GLY A C 1
ATOM 2188 O O . GLY A 1 269 ? 4.607 12.336 -3.649 1.00 91.12 269 GLY A O 1
ATOM 2189 N N . PHE A 1 270 ? 6.046 10.908 -2.654 1.00 90.56 270 PHE A N 1
ATOM 2190 C CA . PHE A 1 270 ? 7.262 11.633 -3.025 1.00 90.56 270 PHE A CA 1
ATOM 2191 C C . PHE A 1 270 ? 7.515 11.628 -4.530 1.00 90.56 270 PHE A C 1
ATOM 2193 O O . PHE A 1 270 ? 7.710 12.687 -5.125 1.00 90.56 270 PHE A O 1
ATOM 2200 N N . VAL A 1 271 ? 7.444 10.465 -5.175 1.00 91.50 271 VAL A N 1
ATOM 2201 C CA . VAL A 1 271 ? 7.598 10.317 -6.630 1.00 91.50 271 VAL A CA 1
ATOM 2202 C C . VAL A 1 271 ? 6.518 11.111 -7.367 1.00 91.50 271 VAL A C 1
ATOM 2204 O O . VAL A 1 271 ? 6.830 11.841 -8.311 1.00 91.50 271 VAL A O 1
ATOM 2207 N N . ARG A 1 272 ? 5.260 11.031 -6.912 1.00 91.38 272 ARG A N 1
ATOM 2208 C CA . ARG A 1 272 ? 4.132 11.789 -7.477 1.00 91.38 272 ARG A CA 1
ATOM 2209 C C . ARG A 1 272 ? 4.377 13.296 -7.398 1.00 91.38 272 ARG A C 1
ATOM 2211 O O . ARG A 1 272 ? 4.206 13.997 -8.395 1.00 91.38 272 ARG A O 1
ATOM 2218 N N . TRP A 1 273 ? 4.805 13.797 -6.240 1.00 90.19 273 TRP A N 1
ATOM 2219 C CA . TRP A 1 273 ? 5.138 15.211 -6.071 1.00 90.19 273 TRP A CA 1
ATOM 2220 C C . TRP A 1 273 ? 6.322 15.602 -6.960 1.00 90.19 273 TRP A C 1
ATOM 2222 O O . TRP A 1 273 ? 6.245 16.580 -7.709 1.00 90.19 273 TRP A O 1
ATOM 2232 N N . ARG A 1 274 ? 7.389 14.798 -6.948 1.00 87.12 274 ARG A N 1
ATOM 2233 C CA . ARG A 1 274 ? 8.621 15.043 -7.699 1.00 87.12 274 ARG A CA 1
ATOM 2234 C C . ARG A 1 274 ? 8.368 15.145 -9.200 1.00 87.12 274 ARG A C 1
ATOM 2236 O O . ARG A 1 274 ? 8.934 16.032 -9.833 1.00 87.12 274 ARG A O 1
ATOM 2243 N N . ALA A 1 275 ? 7.486 14.304 -9.740 1.00 86.69 275 ALA A N 1
ATOM 2244 C CA . ALA A 1 275 ? 7.069 14.342 -11.141 1.00 86.69 275 ALA A CA 1
ATOM 2245 C C . ALA A 1 275 ? 6.354 15.653 -11.530 1.00 86.69 275 ALA A C 1
ATOM 2247 O O . ALA A 1 275 ? 6.433 16.079 -12.681 1.00 86.69 275 ALA A O 1
ATOM 2248 N N . SER A 1 276 ? 5.682 16.317 -10.582 1.00 84.88 276 SER A N 1
ATOM 2249 C CA . SER A 1 276 ? 5.036 17.622 -10.803 1.00 84.88 276 SER A CA 1
ATOM 2250 C C . SER A 1 276 ? 5.977 18.819 -10.582 1.00 84.88 276 SER A C 1
ATOM 2252 O O . SER A 1 276 ? 5.786 19.888 -11.166 1.00 84.88 276 SER A O 1
ATOM 2254 N N . ALA A 1 277 ? 7.031 18.645 -9.779 1.00 85.12 277 ALA A N 1
ATOM 2255 C CA . ALA A 1 277 ? 7.938 19.704 -9.343 1.00 85.12 277 ALA A CA 1
ATOM 2256 C C . ALA A 1 277 ? 9.081 19.973 -10.350 1.00 85.12 277 ALA A C 1
ATOM 2258 O O . ALA A 1 277 ? 10.258 19.731 -10.064 1.00 85.12 277 ALA A O 1
ATOM 2259 N N . LYS A 1 278 ? 8.737 20.527 -11.523 1.00 70.19 278 LYS A N 1
ATOM 2260 C CA . LYS A 1 278 ? 9.644 20.764 -12.674 1.00 70.19 278 LYS A CA 1
ATOM 2261 C C . LYS A 1 278 ? 10.882 21.631 -12.408 1.00 70.19 278 LYS A C 1
ATOM 2263 O O . LYS A 1 278 ? 11.795 21.624 -13.217 1.00 70.19 278 LYS A O 1
ATOM 2268 N N . HIS A 1 279 ? 10.917 22.402 -11.324 1.00 77.12 279 HIS A N 1
ATOM 2269 C CA . HIS A 1 279 ? 12.054 23.274 -10.981 1.00 77.12 279 HIS A CA 1
ATOM 2270 C C . HIS A 1 279 ? 12.705 22.913 -9.648 1.00 77.12 279 HIS A C 1
ATOM 2272 O O . HIS A 1 279 ? 13.577 23.626 -9.158 1.00 77.12 279 HIS A O 1
ATOM 2278 N N . TYR A 1 280 ? 12.278 21.809 -9.044 1.00 73.75 280 TYR A N 1
ATOM 2279 C CA . TYR A 1 280 ? 12.931 21.294 -7.859 1.00 73.75 280 TYR A CA 1
ATOM 2280 C C . TYR A 1 280 ? 14.192 20.531 -8.277 1.00 73.75 280 TYR A C 1
ATOM 2282 O O . TYR A 1 280 ? 14.144 19.825 -9.282 1.00 73.75 280 TYR A O 1
ATOM 2290 N N . TYR A 1 281 ? 15.285 20.770 -7.542 1.00 65.12 281 TYR A N 1
ATOM 2291 C CA . TYR A 1 281 ? 16.668 20.265 -7.649 1.00 65.12 281 TYR A CA 1
ATOM 2292 C C . TYR A 1 281 ? 16.941 19.267 -8.802 1.00 65.12 281 TYR A C 1
ATOM 2294 O O . TYR A 1 281 ? 16.246 18.284 -8.923 1.00 65.12 281 TYR A O 1
ATOM 2302 N N . TRP A 1 282 ? 17.926 19.483 -9.681 1.00 61.34 282 TRP A N 1
ATOM 2303 C CA . TRP A 1 282 ? 18.246 18.610 -10.848 1.00 61.34 282 TRP A CA 1
ATOM 2304 C C . TRP A 1 282 ? 17.196 18.462 -11.974 1.00 61.34 282 TRP A C 1
ATOM 2306 O O . TRP A 1 282 ? 17.424 17.676 -12.885 1.00 61.34 282 TRP A O 1
ATOM 2316 N N . ALA A 1 283 ? 16.078 19.193 -11.975 1.00 52.19 283 ALA A N 1
ATOM 2317 C CA . ALA A 1 283 ? 15.090 19.130 -13.066 1.00 52.19 283 ALA A CA 1
ATOM 2318 C C . ALA A 1 283 ? 15.433 20.029 -14.284 1.00 52.19 283 ALA A C 1
ATOM 2320 O O . ALA A 1 283 ? 14.549 20.694 -14.824 1.00 52.19 283 ALA A O 1
ATOM 2321 N N . GLN A 1 284 ? 16.709 20.079 -14.689 1.00 38.38 284 GLN A N 1
ATOM 2322 C CA . GLN A 1 284 ? 17.163 20.744 -15.924 1.00 38.38 284 GLN A CA 1
ATOM 2323 C C . GLN A 1 284 ? 17.463 19.723 -17.015 1.00 38.38 284 GLN A C 1
ATOM 2325 O O . GLN A 1 284 ? 18.139 18.722 -16.692 1.00 38.38 284 GLN A O 1
#

Secondary structure (DSSP, 8-state):
-HHHHHHHHHHHHHHHHHHHTTTSPP----SS-----TTGGGTTS-HHHHHHHHHHHH----S--HHHHHHHHHTTSS-HHHHHHHHHHHHTTSPP-TT--HHHHHHHHHH-S-SS----TT--HHHHHHHHTTPPPP-----HHHHHHHHHHHHTTS-HHHHHHHHH---HHHHHHHHHHHHHHHHS--S-SSSPPTTGGG-HHHHHHHHHHT-HHHHHTT--HHHHHTT-SSHHHHHHHHHHHTT--TTTHHHHHHHHHHHTHHHHHHHHHHHH-TTSTT--

Foldseek 3Di:
DVVVVVVVLLVLLVVLLVLLLQQQAADAPPPDDDDDDNLVSVPVDDPVVSLVVSCLLQVDDSDDFLVVVVVCVVVVVDPPVVVLVVQVVVQVVDDDDPPDDRSVVVVVVSPDPDRDDPDPPPDDPVNVVCVVVVHDDPDDDDDPVVCVVVLCVVPVLDAPQVSCCVVPVDPSLVVVVVVVVVLLCQLVPLCPDPDHQPPSLVDSFVSCLVVVCPPVVCVVVVNPVVVLSVQADDPSRSVVVVCVVVVPDSVCSSSNSSRSCSHPSNSSSHVVNVVVCCPPRPND